Protein AF-A0A954S6V4-F1 (afdb_monomer)

Foldseek 3Di:
DDDDDDDDDDDDDDDDDDDDDDDDDDDDDDDDDDDDDDDDPPPPDPVVCVVPQADADPVGDRDHDDPVVCLLPNDDDAQFAQQQAQEEEEAQEAFQRLLQQVLCVVLVGHYEFEYEVQCDYPVGHRDPVHRYDYDPHRDPLVRLLRLLLVWQAEEEEEAPDADDVSVSSVVSNVVNVHHYHYDRPNRDDLVSVLSSVSSSSRRTRTHYYYYDYDHCVVPPPRSVSSNVNSNVNSVVSVVVVVVVVVVVVVVVVPPDPDD

Sequence (259 aa):
MPSPQREPNAAARFGKRRGTPVQSALRDRKVSPFRSTASHTGAVDRRTVSHYAAAHDGNGNVWSFPIDVDAVFASAGSRLVDPVLEQIVSGGQTGVDRGALNAALGADFPCGGWCPKGRLAEDGPIPDLYPLVETTTALYAARTRMNVRDSDGTLILTFGSPTGGTALTQRIVRDLKRPLLLLDLKRMPVADGVQPVLRWLARHPIHVMNVAGPRESTTPGIQQRTHTLLTEVLRQLRIQERARDESAYFQTDRSPASQ

Nearest PDB structures (foldseek):
  3imk-assembly1_A  TM=9.670E-01  e=8.573E-19  Syntrophus aciditrophicus SB
  7nfx-assembly1_x  TM=4.407E-01  e=2.948E-02  Homo sapiens
  6frk-assembly1_x  TM=4.430E-01  e=6.637E-02  Canis lupus familiaris
  5l3r-assembly2_D  TM=4.518E-01  e=1.164E-01  Arabidopsis thaliana
  5l3s-assembly4_G  TM=4.719E-01  e=1.590E-01  Saccharolobus solfataricus P2

pLDDT: mean 74.64, std 27.74, range [22.47, 98.88]

Secondary structure (DSSP, 8-state):
---------------------------------------------HHHHTTSS----TT-------S-HHHHH--TTS-PPPP---EEE----TTHHHHHHHHHHHTT--EEEEE-TT-EETTEEPPTTS-EEEPSSS-HHHHHHHHHHTSSEEEEEESSS--HHHHHHHHHHHHTT--EEEEETTTS-HHHHHHHHHHHHTTS--SEEEEE---GGGSTTHHHHHHHHHHHHHHHHHHHHHHHHHHHHHHHTTS----

Structure (mmCIF, N/CA/C/O backbone):
data_AF-A0A954S6V4-F1
#
_entry.id   AF-A0A954S6V4-F1
#
loop_
_atom_site.group_PDB
_atom_site.id
_atom_site.type_symbol
_atom_site.label_atom_id
_atom_site.label_alt_id
_atom_site.label_comp_id
_atom_site.label_asym_id
_atom_site.label_entity_id
_atom_site.label_seq_id
_atom_site.pdbx_PDB_ins_code
_atom_site.Cartn_x
_atom_site.Cartn_y
_atom_site.Cartn_z
_atom_site.occupancy
_atom_site.B_iso_or_equiv
_atom_site.auth_seq_id
_atom_site.auth_comp_id
_atom_site.auth_asym_id
_atom_site.auth_atom_id
_atom_site.pdbx_PDB_model_num
ATOM 1 N N . MET A 1 1 ? 55.012 -43.032 -16.928 1.00 39.72 1 MET A N 1
ATOM 2 C CA . MET A 1 1 ? 56.439 -43.001 -16.535 1.00 39.72 1 MET A CA 1
ATOM 3 C C . MET A 1 1 ? 57.219 -42.308 -17.646 1.00 39.72 1 MET A C 1
ATOM 5 O O . MET A 1 1 ? 56.924 -42.633 -18.789 1.00 39.72 1 MET A O 1
ATOM 9 N N . PRO A 1 2 ? 58.155 -41.388 -17.357 1.00 51.72 2 PRO A N 1
ATOM 10 C CA . PRO A 1 2 ? 58.698 -41.070 -16.040 1.00 51.72 2 PRO A CA 1
ATOM 11 C C . PRO A 1 2 ? 58.297 -39.669 -15.532 1.00 51.72 2 PRO A C 1
ATOM 13 O O . PRO A 1 2 ? 58.388 -38.672 -16.238 1.00 51.72 2 PRO A O 1
ATOM 16 N N . SER A 1 3 ? 57.894 -39.608 -14.264 1.00 41.47 3 SER A N 1
ATOM 17 C CA . SER A 1 3 ? 58.418 -38.599 -13.326 1.00 41.47 3 SER A CA 1
ATOM 18 C C . SER A 1 3 ? 59.834 -39.063 -12.915 1.00 41.47 3 SER A C 1
ATOM 20 O O . SER A 1 3 ? 60.094 -40.261 -13.087 1.00 41.47 3 SER A O 1
ATOM 22 N N . PRO A 1 4 ? 60.740 -38.236 -12.341 1.00 54.62 4 PRO A N 1
ATOM 23 C CA . PRO A 1 4 ? 60.543 -37.802 -10.946 1.00 54.62 4 PRO A CA 1
ATOM 24 C C . PRO A 1 4 ? 61.252 -36.498 -10.474 1.00 54.62 4 PRO A C 1
ATOM 26 O O . PRO A 1 4 ? 62.299 -36.128 -10.984 1.00 54.62 4 PRO A O 1
ATOM 29 N N . GLN A 1 5 ? 60.726 -35.952 -9.359 1.00 37.22 5 GLN A N 1
ATOM 30 C CA . GLN A 1 5 ? 61.458 -35.398 -8.188 1.00 37.22 5 GLN A CA 1
ATOM 31 C C . GLN A 1 5 ? 62.224 -34.057 -8.354 1.00 37.22 5 GLN A C 1
ATOM 33 O O . GLN A 1 5 ? 62.902 -33.847 -9.343 1.00 37.22 5 GLN A O 1
ATOM 38 N N . ARG A 1 6 ? 62.220 -33.089 -7.418 1.00 34.53 6 ARG A N 1
ATOM 39 C CA . ARG A 1 6 ? 62.223 -33.130 -5.937 1.00 34.53 6 ARG A CA 1
ATOM 40 C C . ARG A 1 6 ? 62.006 -31.699 -5.374 1.00 34.53 6 ARG A C 1
ATOM 42 O O . ARG A 1 6 ? 62.541 -30.748 -5.934 1.00 34.53 6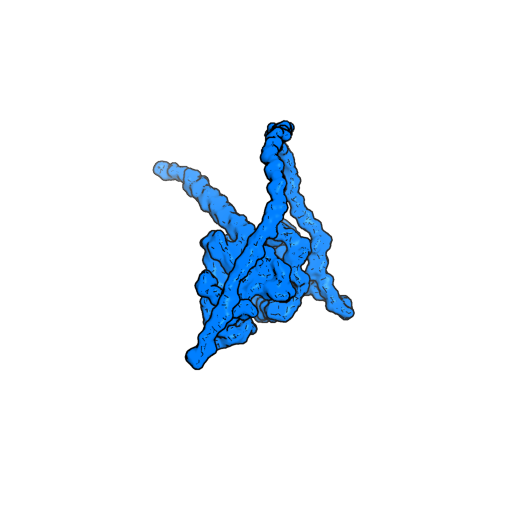 ARG A O 1
ATOM 49 N N . GLU A 1 7 ? 61.291 -31.573 -4.251 1.00 37.41 7 GLU A N 1
ATOM 50 C CA . GLU A 1 7 ? 61.395 -30.467 -3.258 1.00 37.41 7 GLU A CA 1
ATOM 51 C C . GLU A 1 7 ? 62.789 -30.507 -2.531 1.00 37.41 7 GLU A C 1
ATOM 53 O O . GLU A 1 7 ? 63.555 -31.407 -2.895 1.00 37.41 7 GLU A O 1
ATOM 58 N N . PRO A 1 8 ? 63.175 -29.710 -1.479 1.00 50.41 8 PRO A N 1
ATOM 59 C CA . PRO A 1 8 ? 62.381 -28.810 -0.609 1.00 50.41 8 PRO A CA 1
ATOM 60 C C . PRO A 1 8 ? 63.073 -27.565 0.049 1.00 50.41 8 PRO A C 1
ATOM 62 O O . PRO A 1 8 ? 64.282 -27.375 0.004 1.00 50.41 8 PRO A O 1
ATOM 65 N N . ASN A 1 9 ? 62.248 -26.824 0.808 1.00 32.28 9 ASN A N 1
ATOM 66 C CA . ASN A 1 9 ? 62.478 -26.236 2.151 1.00 32.28 9 ASN A CA 1
ATOM 67 C C . ASN A 1 9 ? 63.225 -24.902 2.423 1.00 32.28 9 ASN A C 1
ATOM 69 O O . ASN A 1 9 ? 64.233 -24.566 1.816 1.00 32.28 9 ASN A O 1
ATOM 73 N N . ALA A 1 10 ? 62.764 -24.310 3.543 1.00 33.72 10 ALA A N 1
ATOM 74 C CA . ALA A 1 10 ? 63.375 -23.365 4.499 1.00 33.72 10 ALA A CA 1
ATOM 75 C C . ALA A 1 10 ? 62.887 -21.901 4.393 1.00 33.72 10 ALA A C 1
ATOM 77 O O . ALA A 1 10 ? 63.182 -21.201 3.437 1.00 33.72 10 ALA A O 1
ATOM 78 N N . ALA A 1 11 ? 62.003 -21.402 5.269 1.00 31.55 11 ALA A N 1
ATOM 79 C CA . ALA A 1 11 ? 62.104 -21.192 6.725 1.00 31.55 11 ALA A CA 1
ATOM 80 C C . ALA A 1 11 ? 63.092 -20.084 7.138 1.00 31.55 11 ALA A C 1
ATOM 82 O O . ALA A 1 11 ? 64.278 -20.195 6.855 1.00 31.55 11 ALA A O 1
ATOM 83 N N . ALA A 1 12 ? 62.563 -19.121 7.919 1.00 34.25 12 ALA A N 1
ATOM 84 C CA . ALA A 1 12 ? 63.198 -18.195 8.883 1.00 34.25 12 ALA A CA 1
ATOM 85 C C . ALA A 1 12 ? 62.903 -16.705 8.586 1.00 34.25 12 ALA A C 1
ATOM 87 O O . ALA A 1 12 ? 62.961 -16.294 7.443 1.00 34.25 12 ALA A O 1
ATOM 88 N N . ARG A 1 13 ? 62.635 -15.797 9.537 1.00 33.91 13 ARG A N 1
ATOM 89 C CA . ARG A 1 13 ? 62.525 -15.845 11.005 1.00 33.91 13 ARG A CA 1
ATOM 90 C C . ARG A 1 13 ? 62.114 -14.443 11.520 1.00 33.91 13 ARG A C 1
ATOM 92 O O . ARG A 1 13 ? 62.564 -13.443 10.989 1.00 33.91 13 ARG A O 1
ATOM 99 N N . PHE A 1 14 ? 61.386 -14.447 12.641 1.00 31.23 14 PHE A N 1
ATOM 100 C CA . PHE A 1 14 ? 61.411 -13.519 13.791 1.00 31.23 14 PHE A CA 1
ATOM 101 C C . PHE A 1 14 ? 61.110 -12.011 13.678 1.00 31.23 14 PHE A C 1
ATOM 103 O O . PHE A 1 14 ? 61.864 -11.228 13.119 1.00 31.23 14 PHE A O 1
ATOM 110 N N . GLY A 1 15 ? 60.142 -11.603 14.512 1.00 31.77 15 GLY A N 1
ATOM 111 C CA . GLY A 1 15 ? 60.040 -10.266 15.104 1.00 31.77 15 GLY A CA 1
ATOM 112 C C . GLY A 1 15 ? 58.954 -10.186 16.187 1.00 31.77 15 GLY A C 1
ATOM 113 O O . GLY A 1 15 ? 57.846 -9.745 15.923 1.00 31.77 15 GLY A O 1
ATOM 114 N N . LYS A 1 16 ? 59.253 -10.666 17.405 1.00 33.31 16 LYS A N 1
ATOM 115 C CA . LYS A 1 16 ? 58.409 -10.583 18.621 1.00 33.31 16 LYS A CA 1
ATOM 116 C C . LYS A 1 16 ? 58.447 -9.179 19.252 1.00 33.31 16 LYS A C 1
ATOM 118 O O . LYS A 1 16 ? 59.534 -8.611 19.304 1.00 33.31 16 LYS A O 1
ATOM 123 N N . ARG A 1 17 ? 57.342 -8.754 19.899 1.00 33.19 17 ARG A N 1
ATOM 124 C CA . ARG A 1 17 ? 57.210 -8.132 21.261 1.00 33.19 17 ARG A CA 1
ATOM 125 C C . ARG A 1 17 ? 55.760 -7.608 21.419 1.00 33.19 17 ARG A C 1
ATOM 127 O O . ARG A 1 17 ? 55.344 -6.788 20.621 1.00 33.19 17 ARG A O 1
ATOM 134 N N . ARG A 1 18 ? 54.858 -8.253 22.180 1.00 31.97 18 ARG A N 1
ATOM 135 C CA . ARG A 1 18 ? 54.570 -8.203 23.643 1.00 31.97 18 ARG A CA 1
ATOM 136 C C . ARG A 1 18 ? 54.273 -6.806 24.224 1.00 31.97 18 ARG A C 1
ATOM 138 O O . ARG A 1 18 ? 55.176 -5.983 24.286 1.00 31.97 18 ARG A O 1
ATOM 145 N N . GLY A 1 19 ? 53.064 -6.653 24.784 1.00 29.27 19 GLY A N 1
ATOM 146 C CA . GLY A 1 19 ? 52.677 -5.621 25.759 1.00 29.27 19 GLY A CA 1
ATOM 147 C C . GLY A 1 19 ? 51.152 -5.522 25.951 1.00 29.27 19 GLY A C 1
ATOM 148 O O . GLY A 1 19 ? 50.476 -4.938 25.118 1.00 29.27 19 GLY A O 1
ATOM 149 N N . THR A 1 20 ? 50.616 -6.131 27.014 1.00 29.39 20 THR A N 1
ATOM 150 C CA . THR A 1 20 ? 49.211 -6.059 27.491 1.00 29.39 20 THR A CA 1
ATOM 151 C C . THR A 1 20 ? 49.034 -4.914 28.530 1.00 29.39 20 THR A C 1
ATOM 153 O O . THR A 1 20 ? 49.971 -4.143 28.712 1.00 29.39 20 THR A O 1
ATOM 156 N N . PRO A 1 21 ? 47.882 -4.757 29.220 1.00 38.34 21 PRO A N 1
ATOM 157 C CA . PRO A 1 21 ? 46.864 -3.726 28.993 1.00 38.34 21 PRO A CA 1
ATOM 158 C C . PRO A 1 21 ? 46.806 -2.665 30.120 1.00 38.34 21 PRO A C 1
ATOM 160 O O . PRO A 1 21 ? 47.332 -2.876 31.209 1.00 38.34 21 PRO A O 1
ATOM 163 N N . VAL A 1 22 ? 46.101 -1.547 29.909 1.00 30.38 22 VAL A N 1
ATOM 164 C CA . VAL A 1 22 ? 45.789 -0.587 30.987 1.00 30.38 22 VAL A CA 1
ATOM 165 C C . VAL A 1 22 ? 44.283 -0.338 31.052 1.00 30.38 22 VAL A C 1
ATOM 167 O O . VAL A 1 22 ? 43.670 0.126 30.095 1.00 30.38 22 VAL A O 1
ATOM 170 N N . GLN A 1 23 ? 43.706 -0.677 32.206 1.00 28.17 23 GLN A N 1
ATOM 171 C CA . GLN A 1 23 ? 42.393 -0.241 32.677 1.00 28.17 23 GLN A CA 1
ATOM 172 C C . GLN A 1 23 ? 42.455 1.211 33.178 1.00 28.17 23 GLN A C 1
ATOM 174 O O . GLN A 1 23 ? 43.441 1.606 33.795 1.00 28.17 23 GLN A O 1
ATOM 179 N N . SER A 1 24 ? 41.352 1.946 33.014 1.00 27.06 24 SER A N 1
ATOM 180 C CA . SER A 1 24 ? 40.695 2.810 34.019 1.00 27.06 24 SER A CA 1
ATOM 181 C C . SER A 1 24 ? 40.122 4.087 33.395 1.00 27.06 24 SER A C 1
ATOM 183 O O . SER A 1 24 ? 40.820 4.836 32.722 1.00 27.06 24 SER A O 1
ATOM 185 N N . ALA A 1 25 ? 38.827 4.319 33.622 1.00 30.19 25 ALA A N 1
ATOM 186 C CA . ALA A 1 25 ? 38.309 5.492 34.334 1.00 30.19 25 ALA A CA 1
ATOM 187 C C . ALA A 1 25 ? 36.805 5.645 34.059 1.00 30.19 25 ALA A C 1
ATOM 189 O O . ALA A 1 25 ? 36.372 6.115 33.009 1.00 30.19 25 ALA A O 1
ATOM 190 N N . LEU A 1 26 ? 36.021 5.252 35.062 1.00 26.78 26 LEU A N 1
ATOM 191 C CA . LEU A 1 26 ? 34.654 5.702 35.295 1.00 26.78 26 LEU A CA 1
ATOM 192 C C . LEU A 1 26 ? 34.591 7.235 35.303 1.00 26.78 26 LEU A C 1
ATOM 194 O O . LEU A 1 26 ? 35.457 7.878 35.899 1.00 26.78 26 LEU A O 1
ATOM 198 N N . ARG A 1 27 ? 33.511 7.808 34.762 1.00 29.72 27 ARG A N 1
ATOM 199 C CA . ARG A 1 27 ? 32.897 9.005 35.349 1.00 29.72 27 ARG A CA 1
ATOM 200 C C . ARG A 1 27 ? 31.415 9.087 35.014 1.00 29.72 27 ARG A C 1
ATOM 202 O O . ARG A 1 27 ? 31.007 9.208 33.863 1.00 29.72 27 ARG A O 1
ATOM 209 N N . ASP A 1 28 ? 30.657 9.044 36.095 1.00 26.64 28 ASP A N 1
ATOM 210 C CA . ASP A 1 28 ? 29.228 9.249 36.216 1.00 26.64 28 ASP A CA 1
ATOM 211 C C . ASP A 1 28 ? 28.758 10.565 35.591 1.00 26.64 28 ASP A C 1
ATOM 213 O O . ASP A 1 28 ? 29.299 11.635 35.886 1.00 26.64 28 ASP A O 1
ATOM 217 N N . ARG A 1 29 ? 27.644 10.514 34.855 1.00 30.22 29 ARG A N 1
ATOM 218 C CA . ARG A 1 29 ? 26.671 11.615 34.832 1.00 30.22 29 ARG A CA 1
ATOM 219 C C . ARG A 1 29 ? 25.251 11.070 34.944 1.00 30.22 29 ARG A C 1
ATOM 221 O O . ARG A 1 29 ? 24.596 10.757 33.961 1.00 30.22 29 ARG A O 1
ATOM 228 N N . LYS A 1 30 ? 24.846 10.956 36.210 1.00 27.80 30 LYS A N 1
ATOM 229 C CA . LYS A 1 30 ? 23.522 11.205 36.796 1.00 27.80 30 LYS A CA 1
ATOM 230 C C . LYS A 1 30 ? 22.340 11.284 35.819 1.00 27.80 30 LYS A C 1
ATOM 232 O O . LYS A 1 30 ? 22.125 12.292 35.153 1.00 27.80 30 LYS A O 1
ATOM 237 N N . VAL A 1 31 ? 21.502 10.258 35.906 1.00 27.47 31 VAL A N 1
ATOM 238 C CA . VAL A 1 31 ? 20.057 10.338 35.677 1.00 27.47 31 VAL A CA 1
ATOM 239 C C . VAL A 1 31 ? 19.447 11.250 36.751 1.00 27.47 31 VAL A C 1
ATOM 241 O O . VAL A 1 31 ? 19.751 11.093 37.933 1.00 27.47 31 VAL A O 1
ATOM 244 N N . SER A 1 32 ? 18.581 12.184 36.353 1.00 25.94 32 SER A N 1
ATOM 245 C CA . SER A 1 32 ? 17.619 12.840 37.246 1.00 25.94 32 SER A CA 1
ATOM 246 C C . SER A 1 32 ? 16.253 12.908 36.549 1.00 25.94 32 SER A C 1
ATOM 248 O O . SER A 1 32 ? 16.221 13.172 35.345 1.00 25.94 32 SER A O 1
ATOM 250 N N . PRO A 1 33 ? 15.139 12.657 37.262 1.00 29.89 33 PRO A N 1
ATOM 251 C CA . PRO A 1 33 ? 13.818 12.482 36.668 1.00 29.89 33 PRO A CA 1
ATOM 252 C C . PRO A 1 33 ? 12.978 13.774 36.653 1.00 29.89 33 PRO A C 1
ATOM 254 O O . PRO A 1 33 ? 13.243 14.714 37.396 1.00 29.89 33 PRO A O 1
ATOM 257 N N . PHE A 1 34 ? 11.881 13.711 35.887 1.00 22.47 34 PHE A N 1
ATOM 258 C CA . PHE A 1 34 ? 10.624 14.463 36.057 1.00 22.47 34 PHE A CA 1
ATOM 259 C C . PHE A 1 34 ? 10.562 15.936 35.589 1.00 22.47 34 PHE A C 1
ATOM 261 O O . PHE A 1 34 ? 11.033 16.841 36.267 1.00 22.47 34 PHE A O 1
ATOM 268 N N . ARG A 1 35 ? 9.797 16.207 34.517 1.00 23.05 35 ARG A N 1
ATOM 269 C CA . ARG A 1 35 ? 8.448 16.818 34.606 1.00 23.05 35 ARG A CA 1
ATOM 270 C C . ARG A 1 35 ? 7.799 16.999 33.229 1.00 23.05 35 ARG A C 1
ATOM 272 O O . ARG A 1 35 ? 8.405 17.479 32.282 1.00 23.05 35 ARG A O 1
ATOM 279 N N . SER A 1 36 ? 6.522 16.634 33.192 1.00 36.00 36 SER A N 1
ATOM 280 C CA . SER A 1 36 ? 5.531 16.936 32.160 1.00 36.00 36 SER A CA 1
ATOM 281 C C . SER A 1 36 ? 5.380 18.445 31.943 1.00 36.00 36 SER A C 1
ATOM 283 O O . SER A 1 36 ? 5.090 19.147 32.911 1.00 36.00 36 SER A O 1
ATOM 285 N N . THR A 1 37 ? 5.413 18.895 30.684 1.00 25.06 37 THR A N 1
ATOM 286 C CA . THR A 1 37 ? 4.643 20.060 30.217 1.00 25.06 37 THR A CA 1
ATOM 287 C C . THR A 1 37 ? 4.242 19.913 28.746 1.00 25.06 37 THR A C 1
ATOM 289 O O . THR A 1 37 ? 5.094 19.879 27.867 1.00 25.06 37 THR A O 1
ATOM 292 N N . ALA A 1 38 ? 2.924 19.898 28.534 1.00 25.78 38 ALA A N 1
ATOM 293 C CA . ALA A 1 38 ? 2.189 20.599 27.479 1.00 25.78 38 ALA A CA 1
ATOM 294 C C . ALA A 1 38 ? 2.439 20.257 25.989 1.00 25.78 38 ALA A C 1
ATOM 296 O O . ALA A 1 38 ? 3.408 20.673 25.361 1.00 25.78 38 ALA A O 1
ATOM 297 N N . SER A 1 39 ? 1.428 19.593 25.414 1.00 32.16 39 SER A N 1
ATOM 298 C CA . SER A 1 39 ? 0.749 19.968 24.160 1.00 32.16 39 SER A CA 1
ATOM 299 C C . SER A 1 39 ? 1.613 20.570 23.042 1.00 32.16 39 SER A C 1
ATOM 301 O O . SER A 1 39 ? 1.660 21.784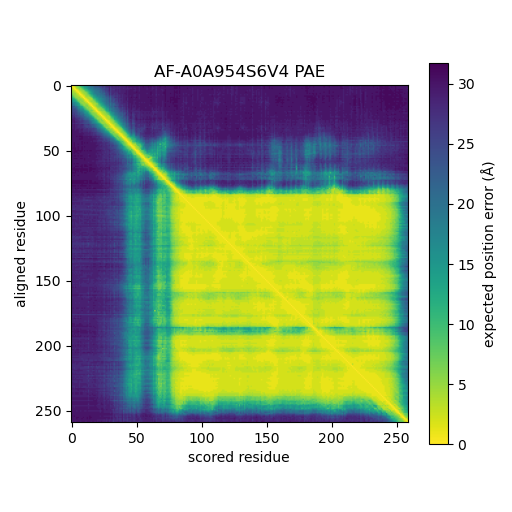 22.858 1.00 32.16 39 SER A O 1
ATOM 303 N N . HIS A 1 40 ? 2.197 19.710 22.210 1.00 27.55 40 HIS A N 1
ATOM 304 C CA . HIS A 1 40 ? 2.489 20.052 20.819 1.00 27.55 40 HIS A CA 1
ATOM 305 C C . HIS A 1 40 ? 1.408 19.428 19.936 1.00 27.55 40 HIS A C 1
ATOM 307 O O . HIS A 1 40 ? 1.565 18.341 19.385 1.00 27.55 40 HIS A O 1
ATOM 313 N N . THR A 1 41 ? 0.282 20.126 19.797 1.00 32.97 41 THR A N 1
ATOM 314 C CA . THR A 1 41 ? -0.532 20.006 18.587 1.00 32.97 41 THR A CA 1
ATOM 315 C C . THR A 1 41 ? 0.315 20.557 17.446 1.00 32.97 41 THR A C 1
ATOM 317 O O . THR A 1 41 ? 0.322 21.761 17.194 1.00 32.97 41 THR A O 1
ATOM 320 N N . GLY A 1 42 ? 1.097 19.684 16.810 1.00 28.44 42 GLY A N 1
ATOM 321 C CA . GLY A 1 42 ? 1.797 19.981 15.569 1.00 28.44 42 GLY A CA 1
ATOM 322 C C . GLY A 1 42 ? 0.767 20.217 14.473 1.00 28.44 42 GLY A C 1
ATOM 323 O O . GLY A 1 42 ? 0.400 19.301 13.744 1.00 28.44 42 GLY A O 1
ATOM 324 N N . ALA A 1 43 ? 0.242 21.438 14.402 1.00 32.97 43 ALA A N 1
ATOM 325 C CA . ALA A 1 43 ? -0.525 21.886 13.260 1.00 32.97 43 ALA A CA 1
ATOM 326 C C . ALA A 1 43 ? 0.425 21.881 12.059 1.00 32.97 43 ALA A C 1
ATOM 328 O O . ALA A 1 43 ? 1.326 22.712 11.962 1.00 32.97 43 ALA A O 1
ATOM 329 N N . VAL A 1 44 ? 0.251 20.900 11.174 1.00 38.28 44 VAL A N 1
ATOM 330 C CA . VAL A 1 44 ? 0.919 20.863 9.874 1.00 38.28 44 VAL A CA 1
ATOM 331 C C . VAL A 1 44 ? 0.533 22.149 9.137 1.00 38.28 44 VAL A C 1
ATOM 333 O O . VAL A 1 44 ? -0.645 22.383 8.861 1.00 38.28 44 VAL A O 1
ATOM 336 N N . ASP A 1 45 ? 1.516 23.017 8.886 1.00 34.84 45 ASP A N 1
ATOM 337 C CA . ASP A 1 45 ? 1.328 24.316 8.235 1.00 34.84 45 ASP A CA 1
ATOM 338 C C . ASP A 1 45 ? 0.602 24.149 6.885 1.00 34.84 45 ASP A C 1
ATOM 340 O O . ASP A 1 45 ? 1.004 23.351 6.030 1.00 34.84 45 ASP A O 1
ATOM 344 N N . ARG A 1 46 ? -0.458 24.946 6.677 1.00 36.50 46 ARG A N 1
ATOM 345 C CA . ARG A 1 46 ? -1.230 25.033 5.424 1.00 36.50 46 ARG A CA 1
ATOM 346 C C . ARG A 1 46 ? -0.332 25.252 4.198 1.00 36.50 46 ARG A C 1
ATOM 348 O O . ARG A 1 46 ? -0.684 24.804 3.107 1.00 36.50 46 ARG A O 1
ATOM 355 N N . ARG A 1 47 ? 0.843 25.877 4.350 1.00 34.84 47 ARG A N 1
ATOM 356 C CA . ARG A 1 47 ? 1.799 26.104 3.248 1.00 34.84 47 ARG A CA 1
ATOM 357 C C . ARG A 1 47 ? 2.546 24.848 2.789 1.00 34.84 47 ARG A C 1
ATOM 359 O O . ARG A 1 47 ? 2.962 24.791 1.631 1.00 34.84 47 ARG A O 1
ATOM 366 N N . THR A 1 48 ? 2.669 23.826 3.633 1.00 39.62 48 THR A N 1
ATOM 367 C CA . THR A 1 48 ? 3.448 22.611 3.323 1.00 39.62 48 THR A CA 1
ATOM 368 C C . THR A 1 48 ? 2.686 21.642 2.413 1.00 39.62 48 THR A C 1
ATOM 370 O O . THR A 1 48 ? 3.297 20.895 1.652 1.00 39.62 48 THR A O 1
ATOM 373 N N . VAL A 1 49 ? 1.352 21.702 2.407 1.00 37.47 49 VAL A N 1
ATOM 374 C CA . VAL A 1 49 ? 0.503 20.843 1.558 1.00 37.47 49 VAL A CA 1
ATOM 375 C C . VAL A 1 49 ? -0.132 21.622 0.388 1.00 37.47 49 VAL A C 1
ATOM 377 O O . VAL A 1 49 ? -0.524 21.021 -0.610 1.00 37.47 49 VAL A O 1
ATOM 380 N N . SER A 1 50 ? -0.164 22.963 0.433 1.00 35.44 50 SER A N 1
ATOM 381 C CA . SER A 1 50 ? -0.664 23.793 -0.681 1.00 35.44 50 SER A CA 1
ATOM 382 C C . SER A 1 50 ? 0.147 23.650 -1.982 1.00 35.44 50 SER A C 1
ATOM 384 O O . SER A 1 50 ? -0.315 24.090 -3.031 1.00 35.44 50 SER A O 1
ATOM 386 N N . HIS A 1 51 ? 1.313 22.997 -1.958 1.00 37.06 51 HIS A N 1
ATOM 387 C CA . HIS A 1 51 ? 2.073 22.670 -3.170 1.00 37.06 51 HIS A CA 1
ATOM 388 C C . HIS A 1 51 ? 1.525 21.468 -3.968 1.00 37.06 51 HIS A C 1
ATOM 390 O O . HIS A 1 51 ? 2.031 21.206 -5.054 1.00 37.06 51 HIS A O 1
ATOM 396 N N . TYR A 1 52 ? 0.496 20.755 -3.486 1.00 40.38 52 TYR A N 1
ATOM 397 C CA . TYR A 1 52 ? -0.074 19.595 -4.199 1.00 40.38 52 TYR A CA 1
ATOM 398 C C . TYR A 1 52 ? -1.435 19.844 -4.862 1.00 40.38 52 TYR A C 1
ATOM 400 O O . TYR A 1 52 ? -1.853 19.033 -5.683 1.00 40.38 52 TYR A O 1
ATOM 408 N N . ALA A 1 53 ? -2.098 20.971 -4.582 1.00 32.44 53 ALA A N 1
ATOM 409 C CA . ALA A 1 53 ? -3.296 21.394 -5.321 1.00 32.44 53 ALA A CA 1
ATOM 410 C C . ALA A 1 53 ? -2.969 22.257 -6.558 1.00 32.44 53 ALA A C 1
ATOM 412 O O . ALA A 1 53 ? -3.846 22.529 -7.370 1.00 32.44 53 ALA A O 1
ATOM 413 N N . ALA A 1 54 ? -1.713 22.682 -6.717 1.00 34.62 54 ALA A N 1
ATOM 414 C CA . ALA A 1 54 ? -1.259 23.519 -7.823 1.00 34.62 54 ALA A CA 1
ATOM 415 C C . ALA A 1 54 ? 0.009 22.928 -8.455 1.00 34.62 54 ALA A C 1
ATOM 417 O O . ALA A 1 54 ? 1.078 23.530 -8.429 1.00 34.62 54 ALA A O 1
ATOM 418 N N . ALA A 1 55 ? -0.088 21.721 -9.010 1.00 34.03 55 ALA A N 1
ATOM 419 C CA . ALA A 1 55 ? 0.894 21.291 -9.996 1.00 34.03 55 ALA A CA 1
ATOM 420 C C . ALA A 1 55 ? 0.562 22.005 -11.313 1.00 34.03 55 ALA A C 1
ATOM 422 O O . ALA A 1 55 ? -0.487 21.753 -11.903 1.00 34.03 55 ALA A O 1
ATOM 423 N N . HIS A 1 56 ? 1.426 22.923 -11.742 1.00 34.72 56 HIS A N 1
ATOM 424 C CA . HIS A 1 56 ? 1.378 23.465 -13.096 1.00 34.72 56 HIS A CA 1
ATOM 425 C C . HIS A 1 56 ? 1.969 22.425 -14.043 1.00 34.72 56 HIS A C 1
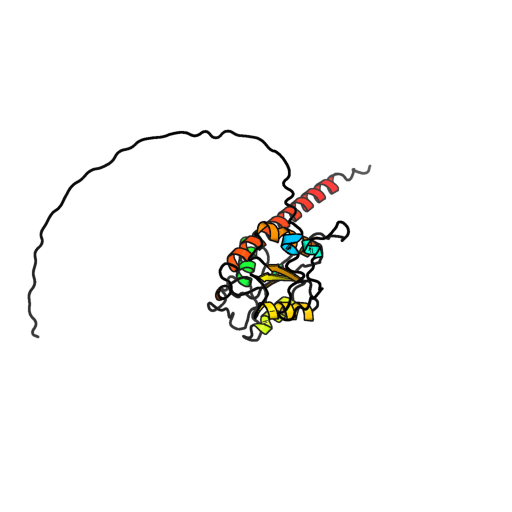ATOM 427 O O . HIS A 1 56 ? 3.049 21.884 -13.785 1.00 34.72 56 HIS A O 1
ATOM 433 N N . ASP A 1 57 ? 1.278 22.145 -15.146 1.00 35.59 57 ASP A N 1
ATOM 434 C CA . ASP A 1 57 ? 1.988 21.629 -16.309 1.00 35.59 57 ASP A CA 1
ATOM 435 C C . ASP A 1 57 ? 2.966 22.713 -16.798 1.00 35.59 57 ASP A C 1
ATOM 437 O O . ASP A 1 57 ? 2.836 23.894 -16.465 1.00 35.59 57 ASP A O 1
ATOM 441 N N . GLY A 1 58 ? 3.973 22.341 -17.589 1.00 36.94 58 GLY A N 1
ATOM 442 C CA . GLY A 1 58 ? 4.917 23.300 -18.181 1.00 36.94 58 GLY A CA 1
ATOM 443 C C . GLY A 1 58 ? 4.273 24.374 -19.080 1.00 36.94 58 GLY A C 1
ATOM 444 O O . GLY A 1 58 ? 5.007 25.165 -19.661 1.00 36.94 58 GLY A O 1
ATOM 445 N N . ASN A 1 59 ? 2.936 24.408 -19.179 1.00 35.28 59 ASN A N 1
ATOM 446 C CA . ASN A 1 59 ? 2.124 25.370 -19.915 1.00 35.28 59 ASN A CA 1
ATOM 447 C C . ASN A 1 59 ? 1.279 26.289 -19.004 1.00 35.28 59 ASN A C 1
ATOM 449 O O . ASN A 1 59 ? 0.528 27.113 -19.522 1.00 35.28 59 ASN A O 1
ATOM 453 N N . GLY A 1 60 ? 1.399 26.196 -17.674 1.00 31.73 60 GLY A N 1
ATOM 454 C CA . GLY A 1 60 ? 0.764 27.136 -16.743 1.00 31.73 60 GLY A CA 1
ATOM 455 C C . GLY A 1 60 ? -0.718 26.884 -16.448 1.00 31.73 60 GLY A C 1
ATOM 456 O O . GLY A 1 60 ? -1.381 27.777 -15.920 1.00 31.73 60 GLY A O 1
ATOM 457 N N . ASN A 1 61 ? -1.256 25.693 -16.733 1.00 28.80 61 ASN A N 1
ATOM 458 C CA . ASN A 1 61 ? -2.634 25.372 -16.355 1.00 28.80 61 ASN A CA 1
ATOM 459 C C . ASN A 1 61 ? -2.747 25.006 -14.867 1.00 28.80 61 ASN A C 1
ATOM 461 O O . ASN A 1 61 ? -2.021 24.152 -14.353 1.00 28.80 61 ASN A O 1
ATOM 465 N N . VAL A 1 62 ? -3.704 25.635 -14.180 1.00 32.69 62 VAL A N 1
ATOM 466 C CA . VAL A 1 62 ? -4.088 25.326 -12.796 1.00 32.69 62 VAL A CA 1
ATOM 467 C C . VAL A 1 62 ? -5.285 24.382 -12.822 1.00 32.69 62 VAL A C 1
ATOM 469 O O . VAL A 1 62 ? -6.337 24.735 -13.349 1.00 32.69 62 VAL A O 1
ATOM 472 N N . TRP A 1 63 ? -5.144 23.193 -12.237 1.00 30.69 63 TRP A N 1
ATOM 473 C CA . TRP A 1 63 ? -6.215 22.200 -12.173 1.00 30.69 63 TRP A CA 1
ATOM 474 C C . TRP A 1 63 ? -6.712 22.025 -10.734 1.00 30.69 63 TRP A C 1
ATOM 476 O O . TRP A 1 63 ? -5.991 21.518 -9.879 1.00 30.69 63 TRP A O 1
ATOM 486 N N . SER A 1 64 ? -7.957 22.420 -10.470 1.00 30.89 64 SER A N 1
ATOM 487 C CA . SER A 1 64 ? -8.668 22.187 -9.209 1.00 30.89 64 SER A CA 1
ATOM 488 C C . SER A 1 64 ? -9.446 20.867 -9.273 1.00 30.89 64 SER A C 1
ATOM 490 O O . SER A 1 64 ? -10.416 20.765 -10.014 1.00 30.89 64 SER A O 1
ATOM 492 N N . PHE A 1 65 ? -9.047 19.841 -8.510 1.00 40.00 65 PHE A N 1
ATOM 493 C CA . PHE A 1 65 ? -9.695 18.515 -8.536 1.00 40.00 65 PHE A CA 1
ATOM 494 C C . PHE A 1 65 ? -9.565 17.756 -7.208 1.00 40.00 65 PHE A C 1
ATOM 496 O O . PHE A 1 65 ? -8.686 18.091 -6.409 1.00 40.00 65 PHE A O 1
ATOM 503 N N . PRO A 1 66 ? -10.394 16.715 -6.965 1.00 40.72 66 PRO A N 1
ATOM 504 C CA . PRO A 1 66 ? -10.524 16.084 -5.663 1.00 40.72 66 PRO A CA 1
ATOM 505 C C . PRO A 1 66 ? -9.397 15.064 -5.456 1.00 40.72 66 PRO A C 1
ATOM 507 O O . PRO A 1 66 ? -9.599 13.854 -5.456 1.00 40.72 66 PRO A O 1
ATOM 510 N N . ILE A 1 67 ? -8.175 15.551 -5.245 1.00 44.31 67 ILE A N 1
ATOM 511 C CA . ILE A 1 67 ? -7.447 15.039 -4.082 1.00 44.31 67 ILE A CA 1
ATOM 512 C C . ILE A 1 67 ? -8.386 15.351 -2.917 1.00 44.31 67 ILE A C 1
ATOM 514 O O . ILE A 1 67 ? -8.906 16.468 -2.879 1.00 44.31 67 ILE A O 1
ATOM 518 N N . ASP A 1 68 ? -8.667 14.407 -2.021 1.00 50.16 68 ASP A N 1
ATOM 519 C CA . ASP A 1 68 ? -9.394 14.742 -0.796 1.00 50.16 68 ASP A CA 1
ATOM 520 C C . ASP A 1 68 ? -8.494 15.663 0.057 1.00 50.16 68 ASP A C 1
ATOM 522 O O . ASP A 1 68 ? -7.822 15.256 0.999 1.00 50.16 68 ASP A O 1
ATOM 526 N N . VAL A 1 69 ? -8.382 16.929 -0.350 1.00 43.66 69 VAL A N 1
ATOM 527 C CA . VAL A 1 69 ? -7.662 17.982 0.360 1.00 43.66 69 VAL A CA 1
ATOM 528 C C . VAL A 1 69 ? -8.320 18.215 1.714 1.00 43.66 69 VAL A C 1
ATOM 530 O O . VAL A 1 69 ? -7.634 18.606 2.653 1.00 43.66 69 VAL A O 1
ATOM 533 N N . ASP A 1 70 ? -9.602 17.864 1.852 1.00 41.41 70 ASP A N 1
ATOM 534 C CA . ASP A 1 70 ? -10.320 17.814 3.115 1.00 41.41 70 ASP A CA 1
ATOM 535 C C . ASP A 1 70 ? -9.831 16.634 3.996 1.00 41.41 70 ASP A C 1
ATOM 537 O O . ASP A 1 70 ? -9.690 16.803 5.209 1.00 41.41 70 ASP A O 1
ATOM 541 N N . ALA A 1 71 ? -9.439 15.462 3.465 1.00 43.00 71 ALA A N 1
ATOM 542 C CA . ALA A 1 71 ? -8.662 14.426 4.198 1.00 43.00 71 ALA A CA 1
ATOM 543 C C . ALA A 1 71 ? -7.384 14.990 4.796 1.00 43.00 71 ALA A C 1
ATOM 545 O O . ALA A 1 71 ? -7.020 14.657 5.931 1.00 43.00 71 ALA A O 1
ATOM 546 N N . VAL A 1 72 ? -6.738 15.904 4.082 1.00 44.09 72 VAL A N 1
ATOM 547 C CA . VAL A 1 72 ? -5.518 16.532 4.572 1.00 44.09 72 VAL A CA 1
ATOM 548 C C . VAL A 1 72 ? -5.807 17.697 5.534 1.00 44.09 72 VAL A C 1
ATOM 550 O O . VAL A 1 72 ? -5.047 17.858 6.488 1.00 44.09 72 VAL A O 1
ATOM 553 N N . PHE A 1 73 ? -6.922 18.431 5.380 1.00 44.38 73 PHE A N 1
ATOM 554 C CA . PHE A 1 73 ? -7.138 19.734 6.040 1.00 44.38 73 PHE A CA 1
ATOM 555 C C . PHE A 1 73 ? -8.518 20.067 6.631 1.00 44.38 73 PHE A C 1
ATOM 557 O O . PHE A 1 73 ? -8.685 21.194 7.106 1.00 44.38 73 PHE A O 1
ATOM 564 N N . ALA A 1 74 ? -9.514 19.185 6.602 1.00 42.31 74 ALA A N 1
ATOM 565 C CA . ALA A 1 74 ? -10.896 19.616 6.820 1.00 42.31 74 ALA A CA 1
ATOM 566 C C . ALA A 1 74 ? -11.151 20.331 8.154 1.00 42.31 74 ALA A C 1
ATOM 568 O O . ALA A 1 74 ? -10.718 19.916 9.232 1.00 42.31 74 ALA A O 1
ATOM 569 N N . SER A 1 75 ? -11.977 21.363 8.018 1.00 42.03 75 SER A N 1
ATOM 570 C CA . SER A 1 75 ? -12.741 22.046 9.049 1.00 42.03 75 SER A CA 1
ATOM 571 C C . SER A 1 75 ? -13.803 21.139 9.694 1.00 42.03 75 SER A C 1
ATOM 573 O O . SER A 1 75 ? -14.160 20.077 9.185 1.00 42.03 75 SER A O 1
ATOM 575 N N . ALA A 1 76 ? -14.319 21.597 10.835 1.00 43.28 76 ALA A N 1
ATOM 576 C CA . ALA A 1 76 ? -15.153 20.894 11.813 1.00 43.28 76 ALA A CA 1
ATOM 577 C C . ALA A 1 76 ? -16.570 20.432 11.360 1.00 43.28 76 ALA A C 1
ATOM 579 O O . ALA A 1 76 ? -17.474 20.392 12.188 1.00 43.28 76 ALA A O 1
ATOM 580 N N . GLY A 1 77 ? -16.802 20.095 10.083 1.00 40.88 77 GLY A N 1
ATOM 581 C CA . GLY A 1 77 ? -18.157 19.872 9.538 1.00 40.88 77 GLY A CA 1
ATOM 582 C C . GLY A 1 77 ? -18.467 18.519 8.878 1.00 40.88 77 GLY A C 1
ATOM 583 O O . GLY A 1 77 ? -19.641 18.208 8.694 1.00 40.88 77 GLY A O 1
ATOM 584 N N . SER A 1 78 ? -17.481 17.694 8.504 1.00 54.06 78 SER A N 1
ATOM 585 C CA . SER A 1 78 ? -17.758 16.394 7.859 1.00 54.06 78 SER A CA 1
ATOM 586 C C . SER A 1 78 ? -18.009 15.300 8.901 1.00 54.06 78 SER A C 1
ATOM 588 O O . SER A 1 78 ? -17.158 15.102 9.770 1.00 54.06 78 SER A O 1
ATOM 590 N N . ARG A 1 79 ? -19.113 14.549 8.791 1.00 60.72 79 ARG A N 1
ATOM 591 C CA . ARG A 1 79 ? -19.403 13.397 9.663 1.00 60.72 79 ARG A CA 1
ATOM 592 C C . ARG A 1 79 ? -18.363 12.297 9.423 1.00 60.72 79 ARG A C 1
ATOM 594 O O . ARG A 1 79 ? -18.421 11.611 8.409 1.00 60.72 79 ARG A O 1
ATOM 601 N N . LEU A 1 80 ? -17.402 12.176 10.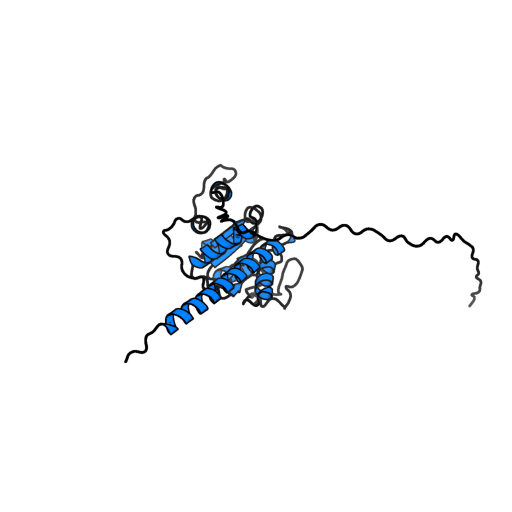335 1.00 69.38 80 LEU A N 1
ATOM 602 C CA . LEU A 1 80 ? -16.457 11.064 10.360 1.00 69.38 80 LEU A CA 1
ATOM 603 C C . LEU A 1 80 ? -17.180 9.820 10.882 1.00 69.38 80 LEU A C 1
ATOM 605 O O . LEU A 1 80 ? -17.961 9.904 11.832 1.00 69.38 80 LEU A O 1
ATOM 609 N N . VAL A 1 81 ? -16.932 8.690 10.236 1.00 71.00 81 VAL A N 1
ATOM 610 C CA . VAL A 1 81 ? -17.280 7.361 10.723 1.00 71.00 81 VAL A CA 1
ATOM 611 C C . VAL A 1 81 ? -16.041 6.712 11.321 1.00 71.00 81 VAL A C 1
ATOM 613 O O . VAL A 1 81 ? -14.907 7.103 11.043 1.00 71.00 81 VAL A O 1
ATOM 616 N N . ASP A 1 82 ? -16.258 5.713 12.157 1.00 76.19 82 ASP A N 1
ATOM 617 C CA . ASP A 1 82 ? -15.175 4.871 12.628 1.00 76.19 82 ASP A CA 1
ATOM 618 C C . ASP A 1 82 ? -14.565 4.095 11.446 1.00 76.19 82 ASP A C 1
ATOM 620 O O . ASP A 1 82 ? -15.320 3.527 10.655 1.00 76.19 82 ASP A O 1
ATOM 624 N N . PRO A 1 83 ? -13.225 4.064 11.289 1.00 81.81 83 PRO A N 1
ATOM 625 C CA . PRO A 1 83 ? -12.594 3.210 10.290 1.00 81.81 83 PRO A CA 1
ATOM 626 C C . PRO A 1 83 ? -12.993 1.740 10.469 1.00 81.81 83 PRO A C 1
ATOM 628 O O . PRO A 1 83 ? -12.954 1.229 11.589 1.00 81.81 83 PRO A O 1
ATOM 631 N N . VAL A 1 84 ? -13.325 1.083 9.355 1.00 89.81 84 VAL A N 1
ATOM 632 C CA . VAL A 1 84 ? -13.782 -0.320 9.258 1.00 89.81 84 VAL A CA 1
ATOM 633 C C . VAL A 1 84 ? -12.834 -1.169 8.404 1.00 89.81 84 VAL A C 1
ATOM 635 O O . VAL A 1 84 ? -13.260 -2.051 7.673 1.00 89.81 84 VAL A O 1
ATOM 638 N N . LEU A 1 85 ? -11.538 -0.853 8.423 1.00 96.75 85 LEU A N 1
ATOM 639 C CA . LEU A 1 85 ? -10.560 -1.526 7.573 1.00 96.75 85 LEU A CA 1
ATOM 640 C C . LEU A 1 85 ? -10.380 -2.988 8.007 1.00 96.75 85 LEU A C 1
ATOM 642 O O . LEU A 1 85 ? -9.962 -3.249 9.129 1.00 96.75 85 LEU A O 1
ATOM 646 N N . GLU A 1 86 ? -10.605 -3.919 7.086 1.00 97.56 86 GLU A N 1
ATOM 647 C CA . GLU A 1 86 ? -10.526 -5.367 7.316 1.00 97.56 86 GLU A CA 1
ATOM 648 C C . GLU A 1 86 ? -9.330 -6.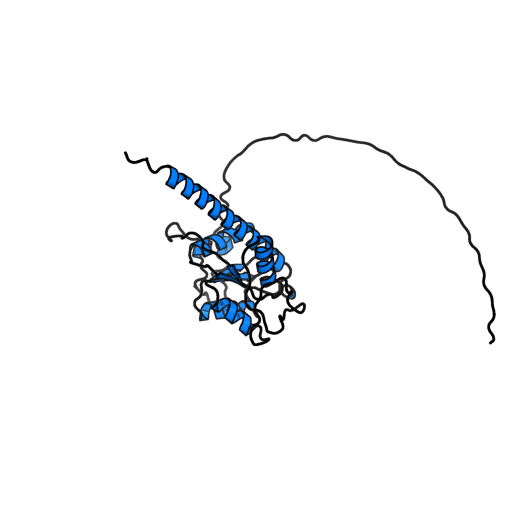003 6.601 1.00 97.56 86 GLU A C 1
ATOM 650 O O . GLU A 1 86 ? -8.784 -6.999 7.073 1.00 97.56 86 GLU A O 1
ATOM 655 N N . GLN A 1 87 ? -8.903 -5.442 5.461 1.00 98.44 87 GLN A N 1
ATOM 656 C CA . GLN A 1 87 ? -7.842 -6.035 4.648 1.00 98.44 87 GLN A CA 1
ATOM 657 C C . GLN A 1 87 ? -7.029 -5.002 3.859 1.00 98.44 87 GLN A C 1
ATOM 659 O O . GLN A 1 87 ? -7.563 -4.050 3.284 1.00 98.44 87 GLN A O 1
ATOM 664 N N . ILE A 1 88 ? -5.716 -5.240 3.759 1.00 98.81 88 ILE A N 1
ATOM 665 C CA . ILE A 1 88 ? -4.820 -4.528 2.835 1.00 98.81 88 ILE A CA 1
ATOM 666 C C . ILE A 1 88 ? -4.542 -5.394 1.605 1.00 98.81 88 ILE A C 1
ATOM 668 O O . ILE A 1 88 ? -4.060 -6.519 1.723 1.00 98.81 88 ILE A O 1
ATOM 672 N N . VAL A 1 89 ? -4.771 -4.862 0.406 1.00 98.88 89 VAL A N 1
ATOM 673 C CA . VAL A 1 89 ? -4.412 -5.546 -0.846 1.00 98.88 89 VAL A CA 1
ATOM 674 C C . VAL A 1 89 ? -3.338 -4.802 -1.622 1.00 98.88 89 VAL A C 1
ATOM 676 O O . VAL A 1 89 ? -3.261 -3.574 -1.600 1.00 98.88 89 VAL A O 1
ATOM 679 N N . SER A 1 90 ? -2.479 -5.552 -2.308 1.00 98.75 90 SER A N 1
ATOM 680 C CA . SER A 1 90 ? -1.482 -4.998 -3.218 1.00 98.75 90 SER A CA 1
ATOM 681 C C . SER A 1 90 ? -1.027 -6.030 -4.256 1.00 98.75 90 SER A C 1
ATOM 683 O O . SER A 1 90 ? -1.432 -7.188 -4.221 1.00 98.75 90 SER A O 1
ATOM 685 N N . GLY A 1 91 ? -0.191 -5.623 -5.216 1.00 98.12 91 GLY A N 1
ATOM 686 C CA . GLY A 1 91 ? 0.185 -6.475 -6.348 1.00 98.12 91 GLY A CA 1
ATOM 687 C C . GLY A 1 91 ? 1.544 -7.161 -6.285 1.00 98.12 91 GLY A C 1
ATOM 688 O O . GLY A 1 91 ? 1.972 -7.711 -7.298 1.00 98.12 91 GLY A O 1
ATOM 689 N N . GLY A 1 92 ? 2.224 -7.117 -5.138 1.00 97.88 92 GLY A N 1
ATOM 690 C CA . GLY A 1 92 ? 3.446 -7.884 -4.865 1.00 97.88 92 GLY A CA 1
ATOM 691 C C . GLY A 1 92 ? 4.736 -7.393 -5.534 1.00 97.88 92 GLY A C 1
ATOM 692 O O . GLY A 1 92 ? 5.789 -8.004 -5.333 1.00 97.88 92 GLY A O 1
ATOM 693 N N . GLN A 1 93 ? 4.693 -6.293 -6.291 1.00 98.38 93 GLN A N 1
ATOM 694 C CA . GLN A 1 93 ? 5.901 -5.658 -6.829 1.00 98.38 93 GLN A CA 1
ATOM 695 C C . GLN A 1 93 ? 6.829 -5.196 -5.687 1.00 98.38 93 GLN A C 1
ATOM 697 O O . GLN A 1 93 ? 6.383 -4.936 -4.570 1.00 98.38 93 GLN A O 1
ATOM 702 N N . THR A 1 94 ? 8.129 -5.064 -5.936 1.00 98.56 94 THR A N 1
ATOM 703 C CA . THR A 1 94 ? 9.023 -4.371 -4.990 1.00 98.56 94 THR A CA 1
ATOM 704 C C . THR A 1 94 ? 8.537 -2.939 -4.726 1.00 98.56 94 THR A C 1
ATOM 706 O O . THR A 1 94 ? 7.685 -2.406 -5.444 1.00 98.56 94 THR A O 1
ATOM 709 N N . GLY A 1 95 ? 9.091 -2.272 -3.715 1.00 98.50 95 GLY A N 1
ATOM 710 C CA . GLY A 1 95 ? 8.715 -0.892 -3.422 1.00 98.50 95 GLY A CA 1
ATOM 711 C C . GLY A 1 95 ? 7.447 -0.846 -2.581 1.00 98.50 95 GLY A C 1
ATOM 712 O O . GLY A 1 95 ? 7.332 -1.536 -1.566 1.00 98.50 95 GLY A O 1
ATOM 713 N N . VAL A 1 96 ? 6.487 -0.022 -2.995 1.00 98.62 96 VAL A N 1
ATOM 714 C CA . VAL A 1 96 ? 5.269 0.229 -2.209 1.00 98.62 96 VAL A CA 1
ATOM 715 C C . VAL A 1 96 ? 4.460 -1.042 -1.967 1.00 98.62 96 VAL A C 1
ATOM 717 O O . VAL A 1 96 ? 4.043 -1.279 -0.834 1.00 98.62 96 VAL A O 1
ATOM 720 N N . ASP A 1 97 ? 4.292 -1.887 -2.985 1.00 98.69 97 ASP A N 1
ATOM 721 C CA . ASP A 1 97 ? 3.424 -3.058 -2.873 1.00 98.69 97 ASP A CA 1
ATOM 722 C C . ASP A 1 97 ? 3.923 -4.029 -1.782 1.00 98.69 97 ASP A C 1
ATOM 724 O O . ASP A 1 97 ? 3.184 -4.375 -0.859 1.00 98.69 97 ASP A O 1
ATOM 728 N N . ARG A 1 98 ? 5.207 -4.413 -1.811 1.00 98.75 98 ARG A N 1
ATOM 729 C CA . ARG A 1 98 ? 5.808 -5.239 -0.747 1.00 98.75 98 ARG A CA 1
ATOM 730 C C . ARG A 1 98 ? 5.924 -4.520 0.590 1.00 98.75 98 ARG A C 1
ATOM 732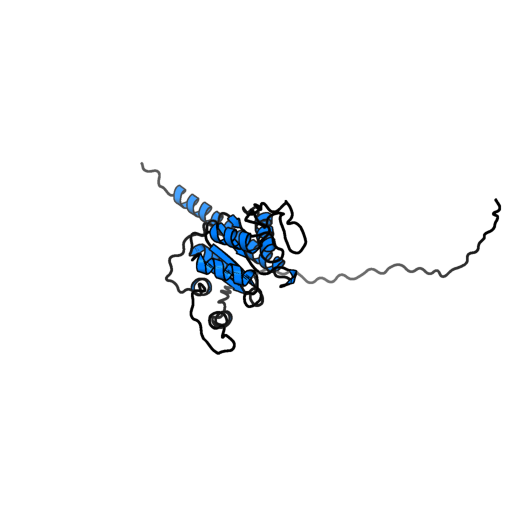 O O . ARG A 1 98 ? 5.790 -5.168 1.622 1.00 98.75 98 ARG A O 1
ATOM 739 N N . GLY A 1 99 ? 6.137 -3.204 0.602 1.00 98.75 99 GLY A N 1
ATOM 740 C CA . GLY A 1 99 ? 6.121 -2.420 1.839 1.00 98.75 99 GLY A CA 1
ATOM 741 C C . GLY A 1 99 ? 4.782 -2.541 2.570 1.00 98.75 99 GLY A C 1
ATOM 742 O O . GLY A 1 99 ? 4.762 -2.724 3.786 1.00 98.75 99 GLY A O 1
ATOM 743 N N . ALA A 1 100 ? 3.678 -2.510 1.821 1.00 98.81 100 ALA A N 1
ATOM 744 C CA . ALA A 1 100 ? 2.332 -2.664 2.358 1.00 98.81 100 ALA A CA 1
ATOM 745 C C . ALA A 1 100 ? 2.055 -4.084 2.858 1.00 98.81 100 ALA A C 1
ATOM 747 O O . ALA A 1 100 ? 1.600 -4.256 3.988 1.00 98.81 100 ALA A O 1
ATOM 748 N N . LEU A 1 101 ? 2.387 -5.097 2.053 1.00 98.88 101 LEU A N 1
ATOM 749 C CA . LEU A 1 101 ? 2.200 -6.498 2.438 1.00 98.88 101 LEU A CA 1
ATOM 750 C C . LEU A 1 101 ? 3.038 -6.862 3.672 1.00 98.88 101 LEU A C 1
ATOM 752 O O . LEU A 1 101 ? 2.531 -7.493 4.592 1.00 98.88 101 LEU A O 1
ATOM 756 N N . ASN A 1 102 ? 4.294 -6.409 3.737 1.00 98.88 102 ASN A N 1
ATOM 757 C CA . ASN A 1 102 ? 5.157 -6.636 4.898 1.00 98.88 102 ASN A CA 1
ATOM 758 C C . ASN A 1 102 ? 4.602 -5.978 6.167 1.00 98.88 102 ASN A C 1
ATOM 760 O O . ASN A 1 102 ? 4.658 -6.589 7.230 1.00 98.88 102 ASN A O 1
ATOM 764 N N . ALA A 1 103 ? 4.064 -4.756 6.070 1.00 98.75 103 ALA A N 1
ATOM 765 C CA . ALA A 1 103 ? 3.479 -4.073 7.223 1.00 98.75 103 ALA A CA 1
ATOM 766 C C . ALA A 1 103 ? 2.247 -4.811 7.759 1.00 98.75 103 ALA A C 1
ATOM 768 O O . ALA A 1 103 ? 2.105 -4.942 8.972 1.00 98.75 103 ALA A O 1
ATOM 769 N N . ALA A 1 104 ? 1.389 -5.312 6.865 1.00 98.69 104 ALA A N 1
ATOM 770 C CA . ALA A 1 104 ? 0.215 -6.086 7.248 1.00 98.69 104 ALA A CA 1
ATOM 771 C C . ALA A 1 104 ? 0.605 -7.426 7.890 1.00 98.69 104 ALA A C 1
ATOM 773 O O . ALA A 1 104 ? 0.185 -7.707 9.008 1.00 98.69 104 ALA A O 1
ATOM 774 N N . LEU A 1 105 ? 1.492 -8.198 7.250 1.00 98.69 105 LEU A N 1
ATOM 775 C CA . LEU A 1 105 ? 1.993 -9.464 7.798 1.00 98.69 105 LEU A CA 1
ATOM 776 C C . LEU A 1 105 ? 2.684 -9.274 9.156 1.00 98.69 105 LEU A C 1
ATOM 778 O O . LEU A 1 105 ? 2.432 -10.030 10.088 1.00 98.69 105 LEU A O 1
ATOM 782 N N . GLY A 1 106 ? 3.522 -8.243 9.298 1.00 98.44 106 GLY A N 1
ATOM 783 C CA . GLY A 1 106 ? 4.207 -7.938 10.557 1.00 98.44 106 GLY A CA 1
ATOM 784 C C . GLY A 1 106 ? 3.271 -7.495 11.688 1.00 98.44 106 GLY A C 1
ATOM 785 O O . GLY A 1 106 ? 3.638 -7.602 12.856 1.00 98.44 106 GLY A O 1
ATOM 786 N N . ALA A 1 107 ? 2.073 -7.011 11.355 1.00 97.75 107 ALA A N 1
ATOM 787 C CA . ALA A 1 107 ? 1.037 -6.630 12.311 1.00 97.75 107 ALA A CA 1
ATOM 788 C C . ALA A 1 107 ? 0.003 -7.741 12.570 1.00 97.75 107 ALA A C 1
ATOM 790 O O . ALA A 1 107 ? -0.922 -7.507 13.350 1.00 97.75 107 ALA A O 1
ATOM 791 N N . ASP A 1 108 ? 0.157 -8.913 11.938 1.00 97.94 108 ASP A N 1
ATOM 792 C CA . ASP A 1 108 ? -0.849 -9.985 11.902 1.00 97.94 108 ASP A CA 1
ATOM 793 C C . ASP A 1 108 ? -2.215 -9.481 11.394 1.00 97.94 108 ASP A C 1
ATOM 795 O O . ASP A 1 108 ? -3.276 -9.789 11.932 1.00 97.94 108 ASP A O 1
ATOM 799 N N . PHE A 1 109 ? -2.173 -8.616 10.377 1.00 98.31 109 PHE A N 1
ATOM 800 C CA . PHE A 1 109 ? -3.342 -8.005 9.756 1.00 98.31 109 PHE A CA 1
ATOM 801 C C . PHE A 1 109 ? -3.631 -8.664 8.398 1.00 98.31 109 PHE A C 1
ATOM 803 O O . PHE A 1 109 ? -2.686 -8.885 7.627 1.00 98.31 109 PHE A O 1
ATOM 810 N N . PRO A 1 110 ? -4.902 -8.950 8.049 1.00 98.62 110 PRO A N 1
ATOM 811 C CA . PRO A 1 110 ? -5.230 -9.601 6.788 1.00 98.62 110 PRO A CA 1
ATOM 812 C C . PRO A 1 110 ? -4.682 -8.842 5.577 1.00 98.62 110 PRO A C 1
ATOM 814 O O . PRO A 1 110 ? -4.860 -7.627 5.424 1.00 98.62 110 PRO A O 1
ATOM 817 N N . CYS A 1 111 ? -4.024 -9.570 4.675 1.00 98.69 111 CYS A N 1
ATOM 818 C CA . CYS A 1 111 ? -3.559 -9.006 3.419 1.00 98.69 111 CYS A CA 1
ATOM 819 C C . CYS A 1 111 ? -3.679 -9.975 2.247 1.00 98.69 111 CYS A C 1
ATOM 821 O O . CYS A 1 111 ? -3.931 -11.162 2.427 1.00 98.69 111 CYS A O 1
ATOM 823 N N . GLY A 1 112 ? -3.537 -9.448 1.031 1.00 98.62 112 GLY A N 1
ATOM 824 C CA . GLY A 1 112 ? -3.532 -10.242 -0.194 1.00 98.62 112 GLY A CA 1
ATOM 825 C C . GLY A 1 112 ? -3.504 -9.372 -1.442 1.00 98.62 112 GLY A C 1
ATOM 826 O O . GLY A 1 112 ? -2.857 -8.325 -1.464 1.00 98.62 112 GLY A O 1
ATOM 827 N N . GLY A 1 113 ? -4.213 -9.800 -2.482 1.00 98.56 113 GLY A N 1
ATOM 828 C CA . GLY A 1 113 ? -4.387 -9.040 -3.718 1.00 98.56 113 GLY A CA 1
ATOM 829 C C . GLY A 1 113 ? -4.033 -9.830 -4.970 1.00 98.56 113 GLY A C 1
ATOM 830 O O . GLY A 1 113 ? -3.720 -11.020 -4.928 1.00 98.56 113 GLY A O 1
ATOM 831 N N . TRP A 1 114 ? -4.103 -9.149 -6.108 1.00 98.75 114 TRP A N 1
ATOM 832 C CA . TRP A 1 114 ? -3.862 -9.729 -7.424 1.00 98.75 114 TRP A CA 1
ATOM 833 C C . TRP A 1 114 ? -2.424 -9.503 -7.883 1.00 98.75 114 TRP A C 1
ATOM 835 O O . TRP A 1 114 ? -1.956 -8.362 -7.911 1.00 98.75 114 TRP A O 1
ATOM 845 N N . CYS A 1 115 ? -1.756 -10.556 -8.350 1.00 98.44 115 CYS A N 1
ATOM 846 C CA . CYS A 1 115 ? -0.430 -10.493 -8.970 1.00 98.44 115 CYS A CA 1
ATOM 847 C C . CYS A 1 115 ? -0.454 -10.989 -10.432 1.00 98.44 115 CYS A C 1
ATOM 849 O O . CYS A 1 115 ? -1.427 -11.613 -10.867 1.00 98.44 115 CYS A O 1
ATOM 851 N N . PRO A 1 116 ? 0.563 -10.682 -11.257 1.00 98.00 116 PRO A N 1
ATOM 852 C CA . PRO A 1 116 ? 0.626 -11.206 -12.620 1.00 98.00 116 PRO A CA 1
ATOM 853 C C . PRO A 1 116 ? 0.721 -12.735 -12.626 1.00 98.00 116 PRO A C 1
ATOM 855 O O . PRO A 1 116 ? 1.302 -13.314 -11.709 1.00 98.00 116 PRO A O 1
ATOM 858 N N . LYS A 1 117 ? 0.227 -13.378 -13.689 1.00 98.06 117 LYS A N 1
ATOM 859 C CA . LYS A 1 117 ? 0.483 -14.804 -13.939 1.00 98.06 117 LYS A CA 1
ATOM 860 C C . LYS A 1 117 ? 1.985 -15.102 -13.879 1.00 98.06 117 LYS A C 1
ATOM 862 O O . LYS A 1 117 ? 2.772 -14.356 -14.459 1.00 98.06 117 LYS A O 1
ATOM 867 N N . GLY A 1 118 ? 2.366 -16.189 -13.217 1.00 97.75 118 GLY A N 1
ATOM 868 C CA . GLY A 1 118 ? 3.748 -16.548 -12.905 1.00 97.75 118 GLY A CA 1
ATOM 869 C C . GLY A 1 118 ? 4.340 -15.761 -11.735 1.00 97.75 118 GLY A C 1
ATOM 870 O O . GLY A 1 118 ? 5.557 -15.765 -11.570 1.00 97.75 118 GLY A O 1
ATOM 871 N N . ARG A 1 119 ? 3.504 -15.051 -10.959 1.00 98.12 119 ARG A N 1
ATOM 872 C CA . ARG A 1 119 ? 3.898 -14.230 -9.805 1.00 98.12 119 ARG A CA 1
ATOM 873 C C . ARG A 1 119 ? 5.028 -13.249 -10.139 1.00 98.12 119 ARG A C 1
ATOM 875 O O . ARG A 1 119 ? 5.985 -13.128 -9.393 1.00 98.12 119 ARG A O 1
ATOM 882 N N . LEU A 1 120 ? 4.966 -12.562 -11.278 1.00 97.88 120 LEU A N 1
ATOM 883 C CA . LEU A 1 120 ? 6.092 -11.744 -11.748 1.00 97.88 120 LEU A CA 1
ATOM 884 C C . LEU A 1 120 ? 6.280 -10.454 -10.926 1.00 97.88 120 LEU A C 1
ATOM 886 O O . LEU A 1 120 ? 5.332 -9.686 -10.742 1.00 97.88 120 LEU A O 1
ATOM 890 N N . ALA A 1 121 ? 7.520 -10.176 -10.525 1.00 97.56 121 ALA A N 1
ATOM 891 C CA . ALA A 1 121 ? 8.000 -8.885 -10.028 1.00 97.56 121 ALA A CA 1
ATOM 892 C C . ALA A 1 121 ? 9.357 -8.530 -10.669 1.00 97.56 121 ALA A C 1
ATOM 894 O O . ALA A 1 121 ? 9.916 -9.304 -11.446 1.00 97.56 121 ALA A O 1
ATOM 895 N N . GLU A 1 122 ? 9.878 -7.326 -10.404 1.00 96.81 122 GLU A N 1
ATOM 896 C CA . GLU A 1 122 ? 11.124 -6.861 -11.036 1.00 96.81 122 GLU A CA 1
ATOM 897 C C . GLU A 1 122 ? 12.376 -7.626 -10.595 1.00 96.81 122 GLU A C 1
ATOM 899 O O . GLU A 1 122 ? 13.359 -7.658 -11.330 1.00 96.81 122 GLU A O 1
ATOM 904 N N . ASP A 1 123 ? 12.339 -8.225 -9.409 1.00 97.38 123 ASP A N 1
ATOM 905 C CA . ASP A 1 123 ? 13.439 -8.959 -8.785 1.00 97.38 123 ASP A CA 1
ATOM 906 C C . ASP A 1 123 ? 13.246 -10.482 -8.860 1.00 97.38 123 ASP A C 1
ATOM 908 O O . ASP A 1 123 ? 13.919 -11.236 -8.160 1.00 97.38 123 ASP A O 1
ATOM 912 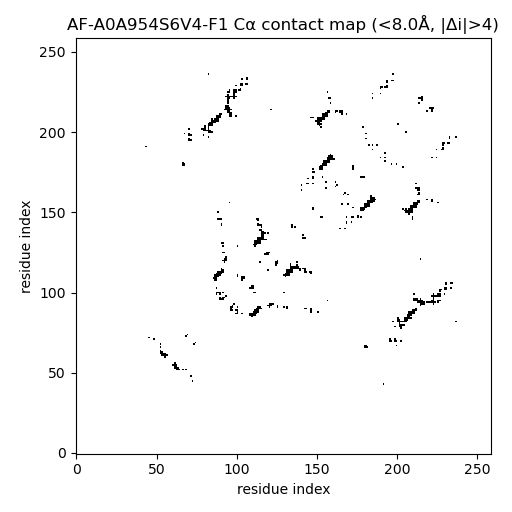N N . GLY A 1 124 ? 12.341 -10.936 -9.732 1.00 97.19 124 GLY A N 1
ATOM 913 C CA . GLY A 1 124 ? 11.999 -12.341 -9.921 1.00 97.19 124 GLY A CA 1
ATOM 914 C C . GLY A 1 124 ? 10.587 -12.682 -9.434 1.00 97.19 124 GLY A C 1
ATOM 915 O O . GLY A 1 124 ? 9.742 -11.793 -9.295 1.00 97.19 124 GLY A O 1
ATOM 916 N N . PRO A 1 125 ? 10.291 -13.977 -9.233 1.00 98.06 125 PRO A N 1
ATOM 917 C CA . PRO A 1 125 ? 8.997 -14.420 -8.729 1.00 98.06 125 PRO A CA 1
ATOM 918 C C . PRO A 1 125 ? 8.692 -13.857 -7.334 1.00 98.06 125 PRO A C 1
ATOM 920 O O . PRO A 1 125 ? 9.552 -13.834 -6.454 1.00 98.06 125 PRO A O 1
ATOM 923 N N . ILE A 1 126 ? 7.451 -13.424 -7.117 1.00 98.56 126 ILE A N 1
ATOM 924 C CA . ILE A 1 126 ? 6.965 -12.918 -5.834 1.00 98.56 126 ILE A CA 1
ATOM 925 C C . ILE A 1 126 ? 6.946 -14.080 -4.827 1.00 98.56 126 ILE A C 1
ATOM 927 O O . ILE A 1 126 ? 6.283 -15.084 -5.102 1.00 98.56 126 ILE A O 1
ATOM 931 N N . PRO A 1 127 ? 7.594 -13.944 -3.653 1.00 98.19 127 PRO A N 1
ATOM 932 C CA . PRO A 1 127 ? 7.644 -14.997 -2.639 1.00 98.19 127 PRO A CA 1
ATOM 933 C C . PRO A 1 127 ? 6.265 -15.524 -2.216 1.00 98.19 127 PRO A C 1
ATOM 935 O O . PRO A 1 127 ? 5.298 -14.762 -2.133 1.00 98.19 127 PRO A O 1
ATOM 938 N N . ASP A 1 128 ? 6.185 -16.815 -1.887 1.00 97.94 128 ASP A N 1
ATOM 939 C CA . ASP A 1 128 ? 4.935 -17.496 -1.502 1.00 97.94 128 ASP A CA 1
ATOM 940 C C . ASP A 1 128 ? 4.371 -17.038 -0.155 1.00 97.94 128 ASP A C 1
ATOM 942 O O . ASP A 1 128 ? 3.186 -17.210 0.110 1.00 97.94 128 ASP A O 1
ATOM 946 N N . LEU A 1 129 ? 5.195 -16.384 0.672 1.00 97.75 129 LEU A N 1
ATOM 947 C CA . LEU A 1 129 ? 4.744 -15.783 1.929 1.00 97.75 129 LEU A CA 1
ATOM 948 C C . LEU A 1 129 ? 3.658 -14.714 1.716 1.00 97.75 129 LEU A C 1
ATOM 950 O O . LEU A 1 129 ? 2.904 -14.417 2.636 1.00 97.75 129 LEU A O 1
ATOM 954 N N . TYR A 1 130 ? 3.584 -14.122 0.518 1.00 98.38 130 TYR A N 1
ATOM 955 C CA . TYR A 1 130 ? 2.545 -13.161 0.173 1.00 98.38 130 TYR A CA 1
ATOM 956 C C . TYR A 1 130 ? 1.299 -13.893 -0.357 1.00 98.38 130 TYR A C 1
ATOM 958 O O . TYR A 1 130 ? 1.385 -14.502 -1.435 1.00 98.38 130 TYR A O 1
ATOM 966 N N . PRO A 1 131 ? 0.136 -13.790 0.321 1.00 97.94 131 PRO A N 1
ATOM 967 C CA . PRO A 1 131 ? -1.107 -14.477 -0.052 1.00 97.94 131 PRO A CA 1
ATOM 968 C C . PRO A 1 131 ? -1.789 -13.805 -1.260 1.00 97.94 131 PRO A C 1
ATOM 970 O O . PRO A 1 131 ? -2.863 -13.213 -1.166 1.00 97.94 131 PRO A O 1
ATOM 973 N N . LEU A 1 132 ? -1.123 -13.852 -2.415 1.00 98.56 132 LEU A N 1
ATOM 974 C CA . LEU A 1 132 ? -1.570 -13.230 -3.661 1.00 98.56 132 LEU A CA 1
ATOM 975 C C . LEU A 1 132 ? -2.197 -14.254 -4.598 1.00 98.56 132 LEU A C 1
ATOM 977 O O . LEU A 1 132 ? -1.683 -15.363 -4.750 1.00 98.56 132 LEU A O 1
ATOM 981 N N . VAL A 1 133 ? -3.241 -13.823 -5.298 1.00 98.50 133 VAL A N 1
ATOM 982 C CA . VAL A 1 133 ? -3.918 -14.593 -6.341 1.00 98.50 133 VAL A CA 1
ATOM 983 C C . VAL A 1 133 ? -3.377 -14.170 -7.703 1.00 98.50 133 VAL A C 1
ATOM 985 O O . VAL A 1 133 ? -3.271 -12.980 -8.012 1.00 98.50 133 VAL A O 1
ATOM 988 N N . GLU A 1 134 ? -3.004 -15.137 -8.535 1.00 98.50 134 GLU A N 1
ATOM 989 C CA . GLU A 1 134 ? -2.562 -14.855 -9.897 1.00 98.50 134 GLU A CA 1
ATOM 990 C C . GLU A 1 134 ? -3.731 -14.427 -10.785 1.00 98.50 134 GLU A C 1
ATOM 992 O O . GLU A 1 134 ? -4.812 -15.016 -10.790 1.00 98.50 134 GLU A O 1
ATOM 997 N N . THR A 1 135 ? -3.490 -13.407 -11.597 1.00 97.88 135 THR A N 1
ATOM 998 C CA . THR A 1 135 ? -4.352 -13.098 -12.737 1.00 97.88 135 THR A CA 1
ATOM 999 C C . THR A 1 135 ? -4.147 -14.116 -13.862 1.00 97.88 135 THR A C 1
ATOM 1001 O O . THR A 1 135 ? -3.166 -14.856 -13.900 1.00 97.88 135 THR A O 1
ATOM 1004 N N . THR A 1 136 ? -5.044 -14.134 -14.849 1.00 96.06 136 THR A N 1
ATOM 1005 C CA . THR A 1 136 ? -4.936 -15.045 -16.005 1.00 96.06 136 THR A CA 1
ATOM 1006 C C . THR A 1 136 ? -3.810 -14.675 -16.982 1.00 96.06 136 THR A C 1
ATOM 1008 O O . THR A 1 136 ? -3.510 -15.442 -17.898 1.00 96.06 136 THR A O 1
ATOM 1011 N N . THR A 1 137 ? -3.170 -13.514 -16.807 1.00 96.75 137 THR A N 1
ATOM 1012 C CA . THR A 1 137 ? -2.176 -12.941 -17.722 1.00 96.75 137 THR A CA 1
ATOM 1013 C C . THR A 1 137 ? -0.962 -12.389 -16.974 1.00 96.75 137 THR A C 1
ATOM 1015 O O . THR A 1 137 ? -1.058 -11.936 -15.840 1.00 96.75 137 THR A O 1
ATOM 1018 N N . ALA A 1 138 ? 0.201 -12.391 -17.622 1.00 94.75 138 ALA A N 1
ATOM 1019 C CA . ALA A 1 138 ? 1.437 -11.818 -17.086 1.00 94.75 138 ALA A CA 1
ATOM 1020 C C . ALA A 1 138 ? 1.469 -10.272 -17.134 1.00 94.75 138 ALA A C 1
ATOM 1022 O O . ALA A 1 138 ? 2.424 -9.646 -16.676 1.00 94.75 138 ALA A O 1
ATOM 1023 N N . LEU A 1 139 ? 0.446 -9.624 -17.706 1.00 94.12 139 LEU A N 1
ATOM 1024 C CA . LEU A 1 139 ? 0.409 -8.171 -17.867 1.00 94.12 139 LEU A CA 1
ATOM 1025 C C . LEU A 1 139 ? 0.180 -7.448 -16.531 1.00 94.12 139 LEU A C 1
ATOM 1027 O O . LEU A 1 139 ? -0.886 -7.558 -15.925 1.00 94.12 139 LEU A O 1
ATOM 1031 N N . TYR A 1 140 ? 1.120 -6.583 -16.139 1.00 91.06 140 TYR A N 1
ATOM 1032 C CA . TYR A 1 140 ? 0.991 -5.750 -14.935 1.00 91.06 140 TYR A CA 1
ATOM 1033 C C . TYR A 1 140 ? -0.279 -4.882 -14.921 1.00 91.06 140 TYR A C 1
ATOM 1035 O O . TYR A 1 140 ? -0.883 -4.684 -13.871 1.00 91.06 140 TYR A O 1
ATOM 1043 N N . ALA A 1 141 ? -0.746 -4.403 -16.076 1.00 93.69 141 ALA A N 1
ATOM 1044 C CA . ALA A 1 141 ? -1.977 -3.614 -16.142 1.00 93.69 141 ALA A CA 1
ATOM 1045 C C . ALA A 1 141 ? -3.220 -4.400 -15.678 1.00 93.69 141 ALA A C 1
ATOM 1047 O O . ALA A 1 141 ? -4.134 -3.808 -15.101 1.00 93.69 141 ALA A O 1
ATOM 1048 N N . ALA A 1 142 ? -3.254 -5.722 -15.895 1.00 95.44 142 ALA A N 1
ATOM 1049 C CA . ALA A 1 142 ? -4.370 -6.566 -15.476 1.00 95.44 142 ALA A CA 1
ATOM 1050 C C . ALA A 1 142 ? -4.451 -6.644 -13.948 1.00 95.44 142 ALA A C 1
ATOM 1052 O O . ALA A 1 142 ? -5.486 -6.302 -13.377 1.00 95.44 142 ALA A O 1
ATOM 1053 N N . ARG A 1 143 ? -3.335 -6.975 -13.280 1.00 97.00 143 ARG A N 1
ATOM 1054 C CA . ARG A 1 143 ? -3.288 -7.017 -11.812 1.00 97.00 143 ARG A CA 1
ATOM 1055 C C . ARG A 1 143 ? -3.571 -5.654 -11.188 1.00 97.00 143 ARG A C 1
ATOM 1057 O O . ARG A 1 143 ? -4.249 -5.581 -10.169 1.00 97.00 143 ARG A O 1
ATOM 1064 N N . THR A 1 144 ? -3.096 -4.561 -11.795 1.00 96.88 144 THR A N 1
ATOM 1065 C CA . THR A 1 144 ? -3.369 -3.207 -11.289 1.00 96.88 144 THR A CA 1
ATOM 1066 C C . THR A 1 144 ? -4.861 -2.903 -11.347 1.00 96.88 144 THR A C 1
ATOM 1068 O O . THR A 1 144 ? -5.427 -2.440 -10.361 1.00 96.88 144 THR A O 1
ATOM 1071 N N . ARG A 1 145 ? -5.521 -3.214 -12.471 1.00 97.62 145 ARG A N 1
ATOM 1072 C CA . ARG A 1 145 ? -6.965 -3.003 -12.603 1.00 97.62 145 ARG A CA 1
ATOM 1073 C C . ARG A 1 145 ? -7.767 -3.843 -11.615 1.00 97.62 145 ARG A C 1
ATOM 1075 O O . ARG A 1 145 ? -8.705 -3.314 -11.033 1.00 97.62 145 ARG A O 1
ATOM 1082 N N . MET A 1 146 ? -7.406 -5.110 -11.416 1.00 98.38 146 MET A N 1
ATOM 1083 C CA . MET A 1 146 ? -8.136 -5.998 -10.504 1.00 98.38 146 MET A CA 1
ATOM 1084 C C . MET A 1 146 ? -7.989 -5.565 -9.041 1.00 98.38 146 MET A C 1
ATOM 1086 O O . MET A 1 146 ? -8.996 -5.484 -8.350 1.00 98.38 146 MET A O 1
ATOM 1090 N N . ASN A 1 147 ? -6.791 -5.161 -8.597 1.00 98.56 147 ASN A N 1
ATOM 1091 C CA . ASN A 1 147 ? -6.606 -4.618 -7.243 1.00 98.56 147 ASN A CA 1
ATOM 1092 C C . ASN A 1 147 ? -7.433 -3.345 -6.991 1.00 98.56 147 ASN A C 1
ATOM 1094 O O . ASN A 1 147 ? -8.001 -3.194 -5.916 1.00 98.56 147 ASN A O 1
ATOM 1098 N N . VAL A 1 148 ? -7.545 -2.436 -7.968 1.00 98.19 148 VAL A N 1
ATOM 1099 C CA . VAL A 1 148 ? -8.398 -1.239 -7.821 1.00 98.19 148 VAL A CA 1
ATOM 1100 C C . VAL A 1 148 ? -9.889 -1.592 -7.874 1.00 98.19 148 VAL A C 1
ATOM 1102 O O . VAL A 1 148 ? -10.690 -1.016 -7.146 1.00 98.19 148 VAL A O 1
ATOM 1105 N N . ARG A 1 149 ? -10.286 -2.515 -8.756 1.00 98.00 149 ARG A N 1
ATOM 1106 C CA . ARG A 1 149 ? -11.687 -2.929 -8.914 1.00 98.00 149 ARG A CA 1
ATOM 1107 C C . ARG A 1 149 ? -12.218 -3.611 -7.653 1.00 98.00 149 ARG A C 1
ATOM 1109 O O . ARG A 1 149 ? -13.326 -3.280 -7.233 1.00 98.00 149 ARG A O 1
ATOM 1116 N N . ASP A 1 150 ? -11.423 -4.513 -7.083 1.00 98.19 150 ASP A N 1
ATOM 1117 C CA . ASP A 1 150 ? -11.796 -5.403 -5.975 1.00 98.19 150 ASP A CA 1
ATOM 1118 C C . ASP A 1 150 ? -11.412 -4.822 -4.601 1.00 98.19 150 ASP A C 1
ATOM 1120 O O . ASP A 1 150 ? -11.256 -5.554 -3.630 1.00 98.19 150 ASP A O 1
ATOM 1124 N N . SER A 1 151 ? -11.238 -3.500 -4.524 1.00 98.25 151 SER A N 1
ATOM 1125 C CA . SER A 1 151 ? -11.040 -2.751 -3.282 1.00 98.25 151 SER A CA 1
ATOM 1126 C C . SER A 1 151 ? -12.029 -1.589 -3.186 1.00 98.25 151 SER A C 1
ATOM 1128 O O . SER A 1 151 ? -12.592 -1.134 -4.190 1.00 98.25 151 SER A O 1
ATOM 1130 N N . ASP A 1 152 ? -12.230 -1.093 -1.968 1.00 97.94 152 ASP A N 1
ATOM 1131 C CA . ASP A 1 152 ? -13.152 0.008 -1.677 1.00 97.94 152 ASP A CA 1
ATOM 1132 C C . ASP A 1 152 ? -12.489 1.375 -1.820 1.00 97.94 152 ASP A C 1
ATOM 1134 O O . ASP A 1 152 ? -13.164 2.370 -2.068 1.00 97.94 152 ASP A O 1
ATOM 1138 N N . GLY A 1 153 ? -11.165 1.431 -1.694 1.00 97.06 153 GLY A N 1
ATOM 1139 C CA . GLY A 1 153 ? -10.372 2.642 -1.839 1.00 97.06 153 GLY A CA 1
ATOM 1140 C C . GLY A 1 153 ? -8.922 2.313 -2.161 1.00 97.06 153 GLY A C 1
ATOM 1141 O O . GLY A 1 153 ? -8.427 1.229 -1.850 1.00 97.06 153 GLY A O 1
ATOM 1142 N N . THR A 1 154 ? -8.224 3.249 -2.803 1.00 98.44 154 THR A N 1
ATOM 1143 C CA . THR A 1 154 ? -6.800 3.099 -3.118 1.00 98.44 154 THR A CA 1
ATOM 1144 C C . THR A 1 154 ? -5.965 4.194 -2.461 1.00 98.44 154 THR A C 1
ATOM 1146 O O . THR A 1 154 ? -6.190 5.381 -2.688 1.00 98.44 154 THR A O 1
ATOM 1149 N N . LEU A 1 155 ? -4.955 3.784 -1.697 1.00 98.31 155 LEU A N 1
ATOM 1150 C CA . LEU A 1 155 ? -3.878 4.631 -1.201 1.00 98.31 155 LEU A CA 1
ATOM 1151 C C . LEU A 1 155 ? -2.690 4.557 -2.171 1.00 98.31 155 LEU A C 1
ATOM 1153 O O . LEU A 1 155 ? -2.094 3.496 -2.363 1.00 98.31 155 LEU A O 1
ATOM 1157 N N . ILE A 1 156 ? -2.330 5.689 -2.773 1.00 97.75 156 ILE A N 1
ATOM 1158 C CA . ILE A 1 156 ? -1.138 5.822 -3.612 1.00 97.75 156 ILE A CA 1
ATOM 1159 C C . ILE A 1 156 ? -0.029 6.518 -2.824 1.00 97.75 156 ILE A C 1
ATOM 1161 O O . ILE A 1 156 ? -0.198 7.649 -2.369 1.00 97.75 156 ILE A O 1
ATOM 1165 N N . LEU A 1 157 ? 1.127 5.866 -2.714 1.00 96.88 157 LEU A N 1
ATOM 1166 C CA . LEU A 1 157 ? 2.323 6.420 -2.078 1.00 96.88 157 LEU A CA 1
ATOM 1167 C C . LEU A 1 157 ? 3.401 6.669 -3.136 1.00 96.88 157 LEU A C 1
ATOM 1169 O O . LEU A 1 157 ? 3.692 5.794 -3.953 1.00 96.88 157 LEU A O 1
ATOM 1173 N N . THR A 1 158 ? 4.004 7.856 -3.141 1.00 95.44 158 THR A N 1
ATOM 1174 C CA . THR A 1 158 ? 5.027 8.239 -4.132 1.00 95.44 158 THR A CA 1
ATOM 1175 C C . THR A 1 158 ? 6.169 9.029 -3.513 1.00 95.44 158 THR A C 1
ATOM 1177 O O . THR A 1 158 ? 6.052 9.524 -2.397 1.00 95.44 158 THR A O 1
ATOM 1180 N N . PHE A 1 159 ? 7.270 9.175 -4.258 1.00 93.31 159 PHE A N 1
ATOM 1181 C CA . PHE A 1 159 ? 8.201 10.292 -4.094 1.00 93.31 159 PHE A CA 1
ATOM 1182 C C . PHE A 1 159 ? 8.067 11.221 -5.302 1.00 93.31 159 PHE A C 1
ATOM 1184 O O . PHE A 1 159 ? 8.489 10.872 -6.404 1.00 93.31 159 PHE A O 1
ATOM 1191 N N . GLY A 1 160 ? 7.504 12.409 -5.114 1.00 89.00 160 GLY A N 1
ATOM 1192 C CA . GLY A 1 160 ? 7.122 13.286 -6.217 1.00 89.00 160 GLY A CA 1
ATOM 1193 C C . GLY A 1 160 ? 5.842 12.837 -6.926 1.00 89.00 160 GLY A C 1
ATOM 1194 O O . GLY A 1 160 ? 5.015 12.095 -6.391 1.00 89.00 160 GLY A O 1
ATOM 1195 N N . SER A 1 161 ? 5.674 13.304 -8.163 1.00 88.25 161 SER A N 1
ATOM 1196 C CA . SER A 1 161 ? 4.490 13.007 -8.975 1.00 88.25 161 SER A CA 1
ATOM 1197 C C . SER A 1 161 ? 4.438 11.536 -9.422 1.00 88.25 161 SER A C 1
ATOM 1199 O O . SER A 1 161 ? 5.477 10.971 -9.773 1.00 88.25 161 SER A O 1
ATOM 1201 N N . PRO A 1 162 ? 3.243 10.911 -9.475 1.00 89.75 162 PRO A N 1
ATOM 1202 C CA . PRO A 1 162 ? 3.071 9.580 -10.048 1.00 89.75 162 PRO A CA 1
ATOM 1203 C C . PRO A 1 162 ? 3.558 9.507 -11.496 1.00 89.75 162 PRO A C 1
ATOM 1205 O O . PRO A 1 162 ? 3.201 10.338 -12.328 1.00 89.75 162 PRO A O 1
ATOM 1208 N N . THR A 1 163 ? 4.312 8.462 -11.822 1.00 89.88 163 THR A N 1
ATOM 1209 C CA . THR A 1 163 ? 4.755 8.158 -13.190 1.00 89.88 163 THR A CA 1
ATOM 1210 C C . THR A 1 163 ? 4.550 6.673 -13.495 1.00 89.88 163 THR A C 1
ATOM 1212 O O . THR A 1 163 ? 4.244 5.882 -12.598 1.00 89.88 163 THR A O 1
ATOM 1215 N N . GLY A 1 164 ? 4.664 6.284 -14.770 1.00 91.69 164 GLY A N 1
ATOM 1216 C CA . GLY A 1 164 ? 4.617 4.883 -15.203 1.00 91.69 164 GLY A CA 1
ATO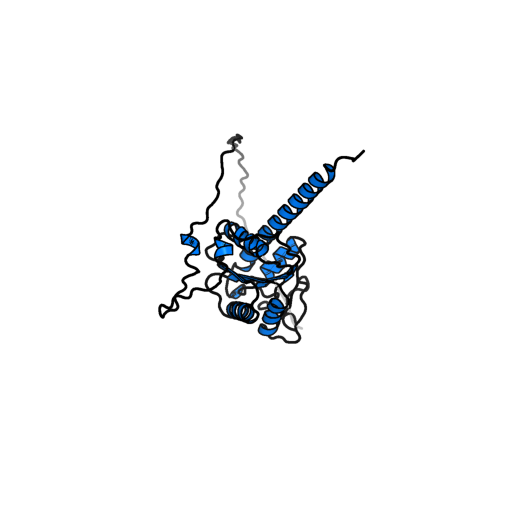M 1217 C C . GLY A 1 164 ? 3.411 4.102 -14.661 1.00 91.69 164 GLY A C 1
ATOM 1218 O O . GLY A 1 164 ? 2.264 4.536 -14.789 1.00 91.69 164 GLY A O 1
ATOM 1219 N N . GLY A 1 165 ? 3.678 2.950 -14.036 1.00 89.88 165 GLY A N 1
ATOM 1220 C CA . GLY A 1 165 ? 2.650 2.086 -13.443 1.00 89.88 165 GLY A CA 1
ATOM 1221 C C . GLY A 1 165 ? 1.815 2.772 -12.356 1.00 89.88 165 GLY A C 1
ATOM 1222 O O . GLY A 1 165 ? 0.613 2.539 -12.279 1.00 89.88 165 GLY A O 1
ATOM 1223 N N . THR A 1 166 ? 2.400 3.684 -11.578 1.00 92.44 166 THR A N 1
ATOM 1224 C CA . THR A 1 166 ? 1.666 4.433 -10.548 1.00 92.44 166 THR A CA 1
ATOM 1225 C C . THR A 1 166 ? 0.670 5.415 -11.163 1.00 92.44 166 THR A C 1
ATOM 1227 O O . THR A 1 166 ? -0.462 5.530 -10.693 1.00 92.44 166 THR A O 1
ATOM 1230 N N . ALA A 1 167 ? 1.052 6.088 -12.254 1.00 93.44 167 ALA A N 1
ATOM 1231 C CA . ALA A 1 167 ? 0.144 6.960 -13.001 1.00 93.44 167 ALA A CA 1
ATOM 1232 C C . ALA A 1 167 ? -1.001 6.166 -13.658 1.00 93.44 167 ALA A C 1
ATOM 1234 O O . ALA A 1 167 ? -2.135 6.646 -13.717 1.00 93.44 167 ALA A O 1
ATOM 1235 N N . LEU A 1 168 ? -0.729 4.932 -14.106 1.00 92.75 168 LEU A N 1
ATOM 1236 C CA . LEU A 1 168 ? -1.766 4.012 -14.577 1.00 92.75 168 LEU A CA 1
ATOM 1237 C C . LEU A 1 168 ? -2.752 3.659 -13.455 1.00 92.75 168 LEU A C 1
ATOM 1239 O O . LEU A 1 168 ? -3.957 3.753 -13.681 1.00 92.75 168 LEU A O 1
ATOM 1243 N N . THR A 1 169 ? -2.272 3.305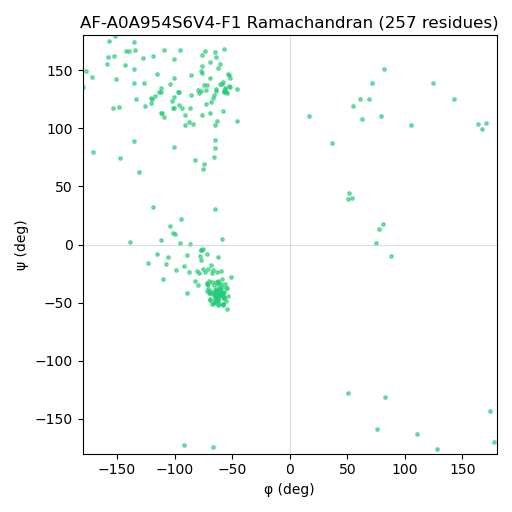 -12.257 1.00 94.19 169 THR A N 1
ATOM 1244 C CA . THR A 1 169 ? -3.146 3.052 -11.098 1.00 94.19 169 THR A CA 1
ATOM 1245 C C . THR A 1 169 ? -4.040 4.253 -10.828 1.00 94.19 169 THR A C 1
ATOM 1247 O O . THR A 1 169 ? -5.254 4.105 -10.737 1.00 94.19 169 THR A O 1
ATOM 1250 N N . GLN A 1 170 ? -3.461 5.456 -10.783 1.00 94.19 170 GLN A N 1
ATOM 1251 C CA . GLN A 1 170 ? -4.217 6.682 -10.551 1.00 94.19 170 GLN A CA 1
ATOM 1252 C C . GLN A 1 170 ? -5.313 6.893 -11.604 1.00 94.19 170 GLN A C 1
ATOM 1254 O O . GLN A 1 170 ? -6.429 7.267 -11.256 1.00 94.19 170 GLN A O 1
ATOM 1259 N N . ARG A 1 171 ? -5.022 6.631 -12.885 1.00 95.12 171 ARG A N 1
ATOM 1260 C CA . ARG A 1 171 ? -6.018 6.706 -13.963 1.00 95.12 171 ARG A CA 1
ATOM 1261 C C . ARG A 1 171 ? -7.150 5.702 -13.752 1.00 95.12 171 ARG A C 1
ATOM 1263 O O . ARG A 1 171 ? -8.306 6.095 -13.777 1.00 95.12 171 ARG A O 1
ATOM 1270 N N . ILE A 1 172 ? -6.823 4.443 -13.467 1.00 95.56 172 ILE A N 1
ATOM 1271 C CA . ILE A 1 172 ? -7.822 3.388 -13.248 1.00 95.56 172 ILE A CA 1
ATOM 1272 C C . ILE A 1 172 ? -8.727 3.714 -12.052 1.00 95.56 172 ILE A C 1
ATOM 1274 O O . ILE A 1 172 ? -9.935 3.521 -12.137 1.00 95.56 172 ILE A O 1
ATOM 1278 N N . VAL A 1 173 ? -8.165 4.227 -10.953 1.00 94.56 173 VAL A N 1
ATOM 1279 C CA . VAL A 1 173 ? -8.939 4.644 -9.771 1.00 94.56 173 VAL A CA 1
ATOM 1280 C C . VAL A 1 173 ? -9.959 5.724 -10.135 1.00 94.56 173 VAL A C 1
ATOM 1282 O O . VAL A 1 173 ? -11.115 5.632 -9.722 1.00 94.56 173 VAL A O 1
ATOM 1285 N N . ARG A 1 174 ? -9.559 6.704 -10.958 1.00 91.62 174 ARG A N 1
ATOM 1286 C CA . ARG A 1 174 ? -10.467 7.745 -11.467 1.00 91.62 174 ARG A CA 1
ATOM 1287 C C . ARG A 1 174 ? -11.550 7.159 -12.368 1.00 91.62 174 ARG A C 1
ATOM 1289 O O . ARG A 1 174 ? -12.719 7.475 -12.175 1.00 91.62 174 ARG A O 1
ATOM 1296 N N . ASP A 1 175 ? -11.173 6.295 -13.307 1.00 94.38 175 ASP A N 1
ATOM 1297 C CA . ASP A 1 175 ? -12.108 5.674 -14.253 1.00 94.38 175 ASP A CA 1
ATOM 1298 C C . ASP A 1 175 ? -13.173 4.839 -13.521 1.00 94.38 175 ASP A C 1
ATOM 1300 O O . ASP A 1 175 ? -14.349 4.866 -13.878 1.00 94.38 175 ASP A O 1
ATOM 1304 N N . LEU A 1 176 ? -12.771 4.141 -12.454 1.00 94.12 176 LEU A N 1
ATOM 1305 C CA . LEU A 1 176 ? -13.652 3.333 -11.605 1.00 94.12 176 LEU A CA 1
ATOM 1306 C C . LEU A 1 176 ? -14.328 4.131 -10.478 1.00 94.12 176 LEU A C 1
ATOM 1308 O O . LEU A 1 176 ? -15.085 3.549 -9.704 1.00 94.12 176 LEU A O 1
ATOM 1312 N N . LYS A 1 177 ? -14.074 5.444 -10.382 1.00 94.06 177 LYS A N 1
ATOM 1313 C CA . LYS A 1 177 ? -14.639 6.359 -9.373 1.00 94.06 177 LYS A CA 1
ATOM 1314 C C . LYS A 1 177 ? -14.485 5.849 -7.933 1.00 94.06 177 LYS A C 1
ATOM 1316 O O . LYS A 1 177 ? -15.390 5.997 -7.114 1.00 94.06 177 LYS A O 1
ATOM 1321 N N . ARG A 1 178 ? -13.338 5.239 -7.625 1.00 91.75 178 ARG A N 1
ATOM 1322 C CA . ARG A 1 178 ? -13.019 4.772 -6.270 1.00 91.75 178 ARG A CA 1
ATOM 1323 C C . ARG A 1 178 ? -12.404 5.907 -5.434 1.00 91.75 178 ARG A C 1
ATOM 1325 O O . ARG A 1 178 ? -11.662 6.719 -5.993 1.00 91.75 178 ARG A O 1
ATOM 1332 N N . PRO A 1 179 ? -12.661 5.957 -4.113 1.00 95.25 179 PRO A N 1
ATOM 1333 C CA . PRO A 1 179 ? -11.910 6.784 -3.174 1.00 95.25 179 PRO A CA 1
ATOM 1334 C C . PRO A 1 179 ? -10.397 6.667 -3.383 1.00 95.25 179 PRO A C 1
ATOM 1336 O O . PRO A 1 179 ? -9.855 5.565 -3.515 1.00 95.25 179 PRO A O 1
ATOM 1339 N N . LEU A 1 180 ? -9.716 7.812 -3.393 1.00 95.69 180 LEU A N 1
ATOM 1340 C CA . LEU A 1 180 ? -8.280 7.915 -3.627 1.00 95.69 180 LEU A CA 1
ATOM 1341 C C . LEU A 1 180 ? -7.641 8.840 -2.596 1.00 95.69 180 LEU A C 1
ATOM 1343 O O . LEU A 1 180 ? -8.002 10.013 -2.519 1.00 95.69 180 LEU A O 1
ATOM 1347 N N . LEU A 1 181 ? -6.623 8.342 -1.901 1.00 95.31 181 LEU A N 1
ATOM 1348 C CA . LEU A 1 181 ? -5.670 9.177 -1.177 1.00 95.31 181 LEU A CA 1
ATOM 1349 C C . LEU A 1 181 ? -4.298 9.050 -1.838 1.00 95.31 181 LEU A C 1
ATOM 1351 O O . LEU A 1 181 ? -3.832 7.945 -2.099 1.00 95.31 181 LEU A O 1
ATOM 1355 N N . LEU A 1 182 ? -3.644 10.178 -2.111 1.00 94.56 182 LEU A N 1
ATOM 1356 C CA . LEU A 1 182 ? -2.292 10.219 -2.665 1.00 94.56 182 LEU A CA 1
ATOM 1357 C C . LEU A 1 182 ? -1.384 10.973 -1.698 1.00 94.56 182 LEU A C 1
ATOM 1359 O O . LEU A 1 182 ? -1.643 12.140 -1.408 1.00 94.56 182 LEU A O 1
ATOM 1363 N N . LEU A 1 183 ? -0.318 10.322 -1.231 1.00 92.25 183 LEU A N 1
ATOM 1364 C CA . LEU A 1 183 ? 0.679 10.929 -0.349 1.00 92.25 183 LEU A CA 1
ATOM 1365 C C . LEU A 1 183 ? 2.073 10.896 -0.980 1.00 92.25 183 LEU A C 1
ATOM 1367 O O . LEU A 1 183 ? 2.590 9.833 -1.332 1.00 92.25 183 LEU A O 1
ATOM 1371 N N . ASP A 1 184 ? 2.706 12.068 -1.055 1.00 91.12 184 ASP A N 1
ATOM 1372 C CA . ASP A 1 184 ? 4.119 12.189 -1.410 1.00 91.12 184 ASP A CA 1
ATOM 1373 C C . ASP A 1 184 ? 4.992 12.066 -0.156 1.00 91.12 184 ASP A C 1
ATOM 1375 O O . ASP A 1 184 ? 5.136 12.986 0.657 1.00 91.12 184 ASP A O 1
ATOM 1379 N N . LEU A 1 185 ? 5.625 10.910 -0.028 1.00 90.00 185 LEU A N 1
ATOM 1380 C CA . LEU A 1 185 ? 6.507 10.575 1.072 1.00 90.00 185 LEU A CA 1
ATOM 1381 C C . LEU A 1 185 ? 7.892 11.230 0.929 1.00 90.00 185 LEU A C 1
ATOM 1383 O O . LEU A 1 185 ? 8.628 11.310 1.906 1.00 90.00 185 LEU A O 1
ATOM 1387 N N . LYS A 1 186 ? 8.292 11.789 -0.216 1.00 85.56 186 LYS A N 1
ATOM 1388 C CA . LYS A 1 186 ? 9.637 12.383 -0.359 1.00 85.56 186 LYS A CA 1
ATOM 1389 C C . LYS A 1 186 ? 9.891 13.501 0.652 1.00 85.56 186 LYS A C 1
ATOM 1391 O O . LYS A 1 186 ? 11.007 13.647 1.141 1.00 85.56 186 LYS A O 1
ATOM 1396 N N . ARG A 1 187 ? 8.855 14.287 0.946 1.00 75.81 187 ARG A N 1
ATOM 1397 C CA . ARG A 1 187 ? 8.930 15.498 1.780 1.00 75.81 187 ARG A CA 1
ATOM 1398 C C . ARG A 1 187 ? 8.140 15.404 3.081 1.00 75.81 187 ARG A C 1
ATOM 1400 O O . ARG A 1 187 ? 8.254 16.294 3.912 1.00 75.81 187 ARG A O 1
ATOM 1407 N N . MET A 1 188 ? 7.348 14.351 3.248 1.00 77.88 188 MET A N 1
ATOM 1408 C CA . MET A 1 188 ? 6.481 14.159 4.404 1.00 77.88 188 MET A CA 1
ATOM 1409 C C . MET A 1 188 ? 7.129 13.169 5.377 1.00 77.88 188 MET A C 1
ATOM 1411 O O . MET A 1 188 ? 7.332 12.019 4.987 1.00 77.88 188 MET A O 1
ATOM 1415 N N . PRO A 1 189 ? 7.465 13.560 6.619 1.00 81.56 189 PRO A N 1
ATOM 1416 C CA . PRO A 1 189 ? 7.800 12.611 7.676 1.00 81.56 189 PRO A CA 1
ATOM 1417 C C . PRO A 1 189 ? 6.704 11.554 7.829 1.00 81.56 189 PRO A C 1
ATOM 1419 O O . PRO A 1 189 ? 5.524 11.845 7.668 1.00 81.56 189 PRO A O 1
ATOM 1422 N N . VAL A 1 190 ? 7.076 10.316 8.163 1.00 74.81 190 VAL A N 1
ATOM 1423 C CA . VAL A 1 190 ? 6.095 9.223 8.277 1.00 74.81 190 VAL A CA 1
ATOM 1424 C C . VAL A 1 190 ? 4.990 9.547 9.289 1.00 74.81 190 VAL A C 1
ATOM 1426 O O . VAL A 1 190 ? 3.824 9.308 8.993 1.00 74.81 190 VAL A O 1
ATOM 1429 N N . ALA A 1 191 ? 5.341 10.150 10.430 1.00 77.75 191 ALA A N 1
ATOM 1430 C CA . ALA A 1 191 ? 4.382 10.554 11.461 1.00 77.75 191 ALA A CA 1
ATOM 1431 C C . ALA A 1 191 ? 3.273 11.474 10.915 1.00 77.75 191 ALA A C 1
ATOM 1433 O O . ALA A 1 191 ? 2.104 11.312 11.265 1.00 77.75 191 ALA A O 1
ATOM 1434 N N . ASP A 1 192 ? 3.625 12.372 9.994 1.00 83.25 192 ASP A N 1
ATOM 1435 C CA . ASP A 1 192 ? 2.690 13.330 9.402 1.00 83.25 192 ASP A CA 1
ATOM 1436 C C . ASP A 1 192 ? 1.761 12.671 8.372 1.00 83.25 192 ASP A C 1
ATOM 1438 O O . ASP A 1 192 ? 0.679 13.188 8.102 1.00 83.25 192 ASP A O 1
ATOM 1442 N N . GLY A 1 193 ? 2.153 11.517 7.820 1.00 87.75 193 GLY A N 1
ATOM 1443 C CA . GLY A 1 193 ? 1.349 10.745 6.870 1.00 87.75 193 GLY A CA 1
ATOM 1444 C C . GLY A 1 193 ? 0.271 9.876 7.519 1.00 87.75 193 GLY A C 1
ATOM 1445 O O . GLY A 1 193 ? -0.723 9.560 6.870 1.00 87.75 193 GLY A O 1
ATOM 1446 N N . VAL A 1 194 ? 0.416 9.522 8.799 1.00 91.38 194 VAL A N 1
ATOM 1447 C CA . VAL A 1 194 ? -0.509 8.612 9.504 1.00 91.38 194 VAL A CA 1
ATOM 1448 C C . VAL A 1 194 ? -1.903 9.221 9.623 1.00 91.38 194 VAL A C 1
ATOM 1450 O O . VAL A 1 194 ? -2.901 8.597 9.271 1.00 91.38 194 VAL A O 1
ATOM 1453 N N . GLN A 1 195 ? -1.980 10.463 10.098 1.00 88.69 195 GLN A N 1
ATOM 1454 C CA . GLN A 1 195 ? -3.251 11.136 10.358 1.00 88.69 195 GLN A CA 1
ATOM 1455 C C . GLN A 1 195 ? -4.087 11.383 9.086 1.00 88.69 195 GLN A C 1
ATOM 1457 O O . GLN A 1 195 ? -5.294 11.142 9.131 1.00 88.69 195 GLN A O 1
ATOM 1462 N N . PRO A 1 196 ? -3.505 11.802 7.944 1.00 91.38 196 PRO A N 1
ATOM 1463 C CA . PRO A 1 196 ? -4.206 11.821 6.662 1.00 91.38 196 PRO A CA 1
ATOM 1464 C C . PRO A 1 196 ? -4.825 10.474 6.275 1.00 91.38 196 PRO A C 1
ATOM 1466 O O . PRO A 1 196 ? -5.982 10.449 5.861 1.00 91.38 196 PRO A O 1
ATOM 1469 N N . VAL A 1 197 ? -4.099 9.360 6.446 1.00 94.38 197 VAL A N 1
ATOM 1470 C CA . VAL A 1 197 ? -4.627 8.020 6.131 1.00 94.38 197 VAL A CA 1
ATOM 1471 C C . VAL A 1 197 ? -5.795 7.669 7.049 1.00 94.38 197 VAL A C 1
ATOM 1473 O O . VAL A 1 197 ? -6.855 7.297 6.558 1.00 94.38 197 VAL A O 1
ATOM 1476 N N . LEU A 1 198 ? -5.645 7.850 8.365 1.00 92.38 198 LEU A N 1
ATOM 1477 C CA . LEU A 1 198 ? -6.715 7.563 9.328 1.00 92.38 198 LEU A CA 1
ATOM 1478 C C . LEU A 1 198 ? -7.971 8.401 9.062 1.00 92.38 198 LEU A C 1
ATOM 1480 O O . LEU A 1 198 ? -9.079 7.875 9.096 1.00 92.38 198 LEU A O 1
ATOM 1484 N N . ARG A 1 199 ? -7.815 9.694 8.751 1.00 90.44 199 ARG A N 1
ATOM 1485 C CA . ARG A 1 199 ? -8.950 10.563 8.405 1.00 90.44 199 ARG A CA 1
ATOM 1486 C C . ARG A 1 199 ? -9.634 10.142 7.113 1.00 90.44 199 ARG A C 1
ATOM 1488 O O . ARG A 1 199 ? -10.854 10.205 7.037 1.00 90.44 199 ARG A O 1
ATOM 1495 N N . TRP A 1 200 ? -8.867 9.728 6.112 1.00 93.44 200 TRP A N 1
ATOM 1496 C CA . TRP A 1 200 ? -9.423 9.224 4.861 1.00 93.44 200 TRP A CA 1
ATOM 1497 C C . TRP A 1 200 ? -10.206 7.920 5.074 1.00 93.44 200 TRP A C 1
ATOM 1499 O O . TRP A 1 200 ? -11.341 7.814 4.614 1.00 93.44 200 TRP A O 1
ATOM 1509 N N . LEU A 1 201 ? -9.666 6.984 5.864 1.00 93.75 201 LEU A N 1
ATOM 1510 C CA . LEU A 1 201 ? -10.376 5.766 6.275 1.00 93.75 201 LEU A CA 1
ATOM 1511 C C . LEU A 1 201 ? -11.627 6.066 7.118 1.00 93.75 201 LEU A C 1
ATOM 1513 O O . LEU A 1 201 ? -12.608 5.345 7.034 1.00 93.75 201 LEU A O 1
ATOM 1517 N N . ALA A 1 202 ? -11.623 7.144 7.903 1.00 89.81 202 ALA A N 1
ATOM 1518 C CA . ALA A 1 202 ? -12.782 7.586 8.679 1.00 89.81 202 ALA A CA 1
ATOM 1519 C C . ALA A 1 202 ? -13.842 8.324 7.838 1.00 89.81 202 ALA A C 1
ATOM 1521 O O . ALA A 1 202 ? -14.925 8.629 8.326 1.00 89.81 202 ALA A O 1
ATOM 1522 N N . ARG A 1 203 ? -13.557 8.682 6.582 1.00 88.56 203 ARG A N 1
ATOM 1523 C CA . ARG A 1 203 ? -14.522 9.358 5.691 1.00 88.56 203 ARG A CA 1
ATOM 1524 C C . ARG A 1 203 ? -15.214 8.428 4.722 1.00 88.56 203 ARG A C 1
ATOM 1526 O O . ARG A 1 203 ? -16.279 8.760 4.202 1.00 88.56 203 ARG A O 1
ATOM 1533 N N . HIS A 1 204 ? -14.596 7.291 4.461 1.00 87.56 204 HIS A N 1
ATOM 1534 C CA . HIS A 1 204 ? -15.060 6.341 3.477 1.00 87.56 204 HIS A CA 1
ATOM 1535 C C . HIS A 1 204 ? -15.188 4.970 4.136 1.00 87.56 204 HIS A C 1
ATOM 1537 O O . HIS A 1 204 ? -14.296 4.586 4.885 1.00 87.56 204 HIS A O 1
ATOM 1543 N N . PRO A 1 205 ? -16.249 4.203 3.844 1.00 89.44 205 PRO A N 1
ATOM 1544 C CA . PRO A 1 205 ? -16.405 2.843 4.351 1.00 89.44 205 PRO A CA 1
ATOM 1545 C C . PRO A 1 205 ? -15.456 1.883 3.609 1.00 89.44 205 PRO A C 1
ATOM 1547 O O . PRO A 1 205 ? -15.882 1.084 2.779 1.00 89.44 205 PRO A O 1
ATOM 1550 N N . ILE A 1 206 ? -14.151 2.024 3.849 1.00 95.12 206 ILE A N 1
ATOM 1551 C CA . ILE A 1 206 ? -13.100 1.237 3.201 1.00 95.12 206 ILE A CA 1
ATOM 1552 C C . ILE A 1 206 ? -12.836 0.002 4.055 1.00 95.12 206 ILE A C 1
ATOM 1554 O O . ILE A 1 206 ? -12.148 0.101 5.069 1.00 95.12 206 ILE A O 1
ATOM 1558 N N . HIS A 1 207 ? -13.360 -1.143 3.622 1.00 97.12 207 HIS A N 1
ATOM 1559 C CA . HIS A 1 207 ? -13.117 -2.440 4.253 1.00 97.12 207 HIS A CA 1
ATOM 1560 C C . HIS A 1 207 ? -11.875 -3.081 3.632 1.00 97.12 207 HIS A C 1
ATOM 1562 O O . HIS A 1 207 ? -10.993 -3.570 4.335 1.00 97.12 207 HIS A O 1
ATOM 1568 N N . VAL A 1 208 ? -11.738 -2.975 2.308 1.00 98.50 208 VAL A N 1
ATOM 1569 C CA . VAL A 1 208 ? -10.554 -3.427 1.571 1.00 98.50 208 VAL A CA 1
ATOM 1570 C C . VAL A 1 208 ? -9.805 -2.226 0.998 1.00 98.50 208 VAL A C 1
ATOM 1572 O O . VAL A 1 208 ? -10.284 -1.553 0.083 1.00 98.50 208 VAL A O 1
ATOM 1575 N N . MET A 1 209 ? -8.597 -1.967 1.503 1.00 98.62 209 MET A N 1
ATOM 1576 C CA . MET A 1 209 ? -7.730 -0.888 1.020 1.00 98.62 209 MET A CA 1
ATOM 1577 C C . MET A 1 209 ? -6.654 -1.430 0.082 1.00 98.62 209 MET A C 1
ATOM 1579 O O . MET A 1 209 ? -5.769 -2.177 0.497 1.00 98.62 209 MET A O 1
ATOM 1583 N N . ASN A 1 210 ? -6.666 -0.984 -1.172 1.00 98.88 210 ASN A N 1
ATOM 1584 C CA . ASN A 1 210 ? -5.553 -1.206 -2.089 1.00 98.88 210 ASN A CA 1
ATOM 1585 C C . ASN A 1 210 ? -4.425 -0.205 -1.817 1.00 98.88 210 ASN A C 1
ATOM 1587 O O . ASN A 1 210 ? -4.671 0.998 -1.733 1.00 98.88 210 ASN A O 1
ATOM 1591 N N . VAL A 1 211 ? -3.184 -0.677 -1.737 1.00 98.75 211 VAL A N 1
ATOM 1592 C CA . VAL A 1 211 ? -1.998 0.180 -1.615 1.00 98.75 211 VAL A CA 1
ATOM 1593 C C . VAL A 1 211 ? -1.110 -0.007 -2.836 1.00 98.75 211 VAL A C 1
ATOM 1595 O O . VAL A 1 211 ? -0.755 -1.133 -3.188 1.00 98.75 211 VAL A O 1
ATOM 1598 N N . ALA A 1 212 ? -0.739 1.100 -3.477 1.00 98.44 212 ALA A N 1
ATOM 1599 C CA . ALA A 1 212 ? 0.029 1.080 -4.715 1.00 98.44 212 ALA A CA 1
ATOM 1600 C C . ALA A 1 212 ? 1.055 2.214 -4.800 1.00 98.44 212 ALA A C 1
ATOM 1602 O O . ALA A 1 212 ? 0.884 3.295 -4.237 1.00 98.44 212 ALA A O 1
ATOM 1603 N N . GLY A 1 213 ? 2.111 1.994 -5.577 1.00 97.94 213 GLY A N 1
ATOM 1604 C CA . GLY A 1 213 ? 3.131 3.005 -5.825 1.00 97.94 213 GLY A CA 1
ATOM 1605 C C . GLY A 1 213 ? 4.270 2.496 -6.704 1.00 97.94 213 GLY A C 1
ATOM 1606 O O . GLY A 1 213 ? 4.146 1.435 -7.320 1.00 97.94 213 GLY A O 1
ATOM 1607 N N . PRO A 1 214 ? 5.364 3.267 -6.830 1.00 97.69 214 PRO A N 1
ATOM 1608 C CA . PRO A 1 214 ? 6.491 2.872 -7.655 1.00 97.69 214 PRO A CA 1
ATOM 1609 C C . PRO A 1 214 ? 7.238 1.674 -7.060 1.00 97.69 214 PRO A C 1
ATOM 1611 O O . PRO A 1 214 ? 7.203 1.408 -5.854 1.00 97.69 214 PRO A O 1
ATOM 1614 N N . ARG A 1 215 ? 7.946 0.981 -7.952 1.00 97.62 215 ARG A N 1
ATOM 1615 C CA . ARG A 1 215 ? 8.858 -0.117 -7.627 1.00 97.62 215 ARG A CA 1
ATOM 1616 C C . ARG A 1 215 ? 10.168 0.401 -7.046 1.00 97.62 215 ARG A C 1
ATOM 1618 O O . ARG A 1 215 ? 10.583 1.523 -7.362 1.00 97.62 215 ARG A O 1
ATOM 1625 N N . GLU A 1 216 ? 10.825 -0.426 -6.241 1.00 97.69 216 GLU A N 1
ATOM 1626 C CA . GLU A 1 216 ? 12.008 -0.028 -5.469 1.00 97.69 216 GLU A CA 1
ATOM 1627 C C . GLU A 1 216 ? 13.149 0.449 -6.376 1.00 97.69 216 GLU A C 1
ATOM 1629 O O . GLU A 1 216 ? 13.733 1.498 -6.115 1.00 97.69 216 GLU A O 1
ATOM 1634 N N . SER A 1 217 ? 13.397 -0.229 -7.505 1.00 96.69 217 SER A N 1
ATOM 1635 C CA . SER A 1 217 ? 14.447 0.177 -8.454 1.00 96.69 217 SER A CA 1
ATOM 1636 C C . SER A 1 217 ? 14.273 1.596 -9.012 1.00 96.69 217 SER A C 1
ATOM 1638 O O . SER A 1 217 ? 15.253 2.267 -9.329 1.00 96.69 217 SER A O 1
ATOM 1640 N N . THR A 1 218 ? 13.031 2.077 -9.124 1.00 95.19 218 THR A N 1
ATOM 1641 C CA . THR A 1 218 ? 12.724 3.428 -9.625 1.00 95.19 218 THR A CA 1
ATOM 1642 C C . THR A 1 218 ? 12.633 4.467 -8.520 1.00 95.19 218 THR A C 1
ATOM 1644 O O . THR A 1 218 ? 12.671 5.667 -8.790 1.00 95.19 218 THR A O 1
ATOM 1647 N N . THR A 1 219 ? 12.449 4.038 -7.274 1.00 95.88 219 THR A N 1
ATOM 1648 C CA . THR A 1 219 ? 12.279 4.939 -6.134 1.00 95.88 219 THR A CA 1
ATOM 1649 C C . THR A 1 219 ? 12.869 4.307 -4.870 1.00 95.88 219 THR A C 1
ATOM 1651 O O . THR A 1 219 ? 12.121 3.857 -4.001 1.00 95.88 219 THR A O 1
ATOM 1654 N N . PRO A 1 220 ? 14.210 4.273 -4.747 1.00 96.88 220 PRO A N 1
ATOM 1655 C CA . PRO A 1 220 ? 14.871 3.627 -3.619 1.00 96.88 220 PRO A CA 1
ATOM 1656 C C . PRO A 1 220 ? 14.456 4.223 -2.270 1.00 96.88 220 PRO A C 1
ATOM 1658 O O . PRO A 1 220 ? 14.353 5.441 -2.108 1.00 96.88 220 PRO A O 1
ATOM 1661 N N . GLY A 1 221 ? 14.235 3.353 -1.292 1.00 96.75 221 GLY A N 1
ATOM 1662 C CA . GLY A 1 221 ? 13.773 3.663 0.055 1.00 96.75 221 GLY A CA 1
ATOM 1663 C C . GLY A 1 221 ? 12.252 3.704 0.209 1.00 96.75 221 GLY A C 1
ATOM 1664 O O . GLY A 1 221 ? 11.772 3.767 1.345 1.00 96.75 221 GLY A O 1
ATOM 1665 N N . ILE A 1 222 ? 11.464 3.662 -0.875 1.00 97.31 222 ILE A N 1
ATOM 1666 C CA . ILE A 1 222 ? 10.007 3.796 -0.757 1.00 97.31 222 ILE A CA 1
ATOM 1667 C C . ILE A 1 222 ? 9.351 2.576 -0.105 1.00 97.31 222 ILE A C 1
ATOM 1669 O O . ILE A 1 222 ? 8.369 2.745 0.623 1.00 97.31 222 ILE A O 1
ATOM 1673 N N . GLN A 1 223 ? 9.908 1.373 -0.283 1.00 98.25 223 GLN A N 1
ATOM 1674 C CA . GLN A 1 223 ? 9.422 0.172 0.398 1.00 98.25 223 GLN A CA 1
ATOM 1675 C C . GLN A 1 223 ? 9.464 0.337 1.918 1.00 98.25 223 GLN A C 1
ATOM 1677 O O . GLN A 1 223 ? 8.452 0.147 2.594 1.00 98.25 223 GLN A O 1
ATOM 1682 N N . GLN A 1 224 ? 10.614 0.752 2.458 1.00 97.62 224 GLN A N 1
ATOM 1683 C CA . GLN A 1 224 ? 10.787 0.935 3.899 1.00 97.62 224 GLN A CA 1
ATOM 1684 C C . GLN A 1 224 ? 9.891 2.055 4.436 1.00 97.62 224 GLN A C 1
ATOM 1686 O O . GLN A 1 224 ? 9.282 1.917 5.495 1.00 97.62 224 GLN A O 1
ATOM 1691 N N . ARG A 1 225 ? 9.774 3.159 3.691 1.00 97.06 225 ARG A N 1
ATOM 1692 C CA . ARG A 1 225 ? 8.897 4.284 4.044 1.00 97.06 225 ARG A CA 1
ATOM 1693 C C . ARG A 1 225 ? 7.427 3.871 4.096 1.00 97.06 225 ARG A C 1
ATOM 1695 O O . ARG A 1 225 ? 6.727 4.264 5.025 1.00 97.06 225 ARG A O 1
ATOM 1702 N N . THR A 1 226 ? 6.989 3.072 3.125 1.00 98.38 226 THR A N 1
ATOM 1703 C CA . THR A 1 226 ? 5.635 2.508 3.070 1.00 98.38 226 THR A CA 1
ATOM 1704 C C . THR A 1 226 ? 5.383 1.591 4.254 1.00 98.38 226 THR A C 1
ATOM 1706 O O . THR A 1 226 ? 4.382 1.759 4.946 1.00 98.38 226 THR A O 1
ATOM 1709 N N . HIS A 1 227 ? 6.315 0.671 4.514 1.00 98.62 227 HIS A N 1
ATOM 1710 C CA . HIS A 1 227 ? 6.231 -0.249 5.639 1.00 98.62 227 HIS A CA 1
ATOM 1711 C C . HIS A 1 227 ? 6.047 0.512 6.955 1.00 98.62 227 HIS A C 1
ATOM 1713 O O . HIS A 1 227 ? 5.056 0.318 7.646 1.00 98.62 227 HIS A O 1
ATOM 1719 N N . THR A 1 228 ? 6.949 1.448 7.269 1.00 97.88 228 THR A N 1
ATOM 1720 C CA . THR A 1 228 ? 6.888 2.216 8.522 1.00 97.88 228 THR A CA 1
ATOM 1721 C C . THR A 1 228 ? 5.587 3.013 8.657 1.00 97.88 228 THR A C 1
ATOM 1723 O O . THR A 1 228 ? 5.025 3.059 9.748 1.00 97.88 228 THR A O 1
ATOM 1726 N N . LEU A 1 229 ? 5.090 3.616 7.571 1.00 97.75 229 LEU A N 1
ATOM 1727 C CA . LEU A 1 229 ? 3.816 4.340 7.588 1.00 97.75 229 LEU A CA 1
ATOM 1728 C C . LEU A 1 229 ? 2.645 3.417 7.918 1.00 97.75 229 LEU A C 1
ATOM 1730 O O . LEU A 1 229 ? 1.868 3.720 8.820 1.00 97.75 229 LEU A O 1
ATOM 1734 N N . LEU A 1 230 ? 2.520 2.301 7.202 1.00 98.44 230 LEU A N 1
ATOM 1735 C CA . LEU A 1 230 ? 1.380 1.405 7.371 1.00 98.44 230 LEU A CA 1
ATOM 1736 C C . LEU A 1 230 ? 1.429 0.633 8.687 1.00 98.44 230 LEU A C 1
ATOM 1738 O O . LEU A 1 230 ? 0.380 0.442 9.292 1.00 98.44 230 LEU A O 1
ATOM 1742 N N . THR A 1 231 ? 2.614 0.280 9.190 1.00 98.38 231 THR A N 1
ATOM 1743 C CA . THR A 1 231 ? 2.753 -0.281 10.541 1.00 98.38 231 THR A CA 1
ATOM 1744 C C . THR A 1 231 ? 2.181 0.674 11.589 1.00 98.38 231 THR A C 1
ATOM 1746 O O . THR A 1 231 ? 1.437 0.247 12.468 1.00 98.38 231 THR A O 1
ATOM 1749 N N . GLU A 1 232 ? 2.484 1.971 11.492 1.00 97.00 232 GLU A N 1
ATOM 1750 C CA . GLU A 1 232 ? 1.973 2.957 12.447 1.00 97.00 232 GLU A CA 1
ATOM 1751 C C . GLU A 1 232 ? 0.467 3.207 12.274 1.00 97.00 232 GLU A C 1
ATOM 1753 O O . GLU A 1 232 ? -0.246 3.302 13.271 1.00 97.00 232 GLU A O 1
ATOM 1758 N N . VAL A 1 233 ? -0.044 3.242 11.038 1.00 96.81 233 VAL A N 1
ATOM 1759 C CA . VAL A 1 233 ? -1.494 3.322 10.773 1.00 96.81 233 VAL A CA 1
ATOM 1760 C C . VAL A 1 233 ? -2.231 2.141 11.409 1.00 96.81 233 VAL A C 1
ATOM 1762 O O . VAL A 1 233 ? -3.175 2.356 12.167 1.00 96.81 233 VAL A O 1
ATOM 1765 N N . LEU A 1 234 ? -1.780 0.907 11.167 1.00 97.50 234 LEU A N 1
ATOM 1766 C CA . LEU A 1 234 ? -2.394 -0.302 11.726 1.00 97.50 234 LEU A CA 1
ATOM 1767 C C . LEU A 1 234 ? -2.315 -0.327 13.258 1.00 97.50 234 LEU A C 1
ATOM 1769 O O . LEU A 1 234 ? -3.286 -0.675 13.929 1.00 97.50 234 LEU A O 1
ATOM 1773 N N . ARG A 1 235 ? -1.187 0.108 13.835 1.00 96.12 235 ARG A N 1
ATOM 1774 C CA . ARG A 1 235 ? -1.034 0.232 15.292 1.00 96.12 235 ARG A CA 1
ATOM 1775 C C . ARG A 1 235 ? -2.071 1.185 15.892 1.00 96.12 235 ARG A C 1
ATOM 1777 O O . ARG A 1 235 ? -2.628 0.887 16.947 1.00 96.12 235 ARG A O 1
ATOM 1784 N N . GLN A 1 236 ? -2.323 2.319 15.241 1.00 94.19 236 GLN A N 1
ATOM 1785 C CA . GLN A 1 236 ? -3.300 3.313 15.694 1.00 94.19 236 GLN A CA 1
ATOM 1786 C C . GLN A 1 236 ? -4.739 2.809 15.559 1.00 94.19 236 GLN A C 1
ATOM 1788 O O . GLN A 1 236 ? -5.516 2.985 16.495 1.00 94.19 236 GLN A O 1
ATOM 1793 N N . LEU A 1 237 ? -5.081 2.134 14.455 1.00 93.38 237 LEU A N 1
ATOM 1794 C CA . LEU A 1 237 ? -6.397 1.506 14.279 1.00 93.38 237 LEU A CA 1
ATOM 1795 C C . LEU A 1 237 ? -6.689 0.508 15.405 1.00 93.38 237 LEU A C 1
ATOM 1797 O O . LEU A 1 237 ? -7.721 0.607 16.062 1.00 93.38 237 LEU A O 1
ATOM 1801 N N . ARG A 1 238 ? -5.719 -0.350 15.738 1.00 92.94 238 ARG A N 1
ATOM 1802 C CA . ARG A 1 238 ? -5.859 -1.324 16.829 1.00 92.94 238 ARG A CA 1
ATOM 1803 C C . ARG A 1 238 ? -6.051 -0.681 18.207 1.00 92.94 238 ARG A C 1
ATOM 1805 O O . ARG A 1 238 ? -6.727 -1.238 19.068 1.00 92.94 238 ARG A O 1
ATOM 1812 N N . ILE A 1 239 ? -5.431 0.476 18.452 1.00 90.94 239 ILE A N 1
ATOM 1813 C CA . ILE A 1 239 ? -5.639 1.237 19.695 1.00 90.94 239 ILE A CA 1
ATOM 1814 C C . ILE A 1 239 ? -7.050 1.825 19.735 1.00 90.94 239 ILE A C 1
ATOM 1816 O O . ILE A 1 239 ? -7.690 1.777 20.782 1.00 90.94 239 ILE A O 1
ATOM 1820 N N . GLN A 1 240 ? -7.535 2.357 18.610 1.00 86.62 240 GLN A N 1
ATOM 1821 C CA . GLN A 1 240 ? -8.891 2.895 18.504 1.00 86.62 240 GLN A CA 1
ATOM 1822 C C . GLN A 1 240 ? -9.944 1.802 18.719 1.00 86.62 240 GLN A C 1
ATOM 1824 O O . GLN A 1 240 ? -10.885 2.028 19.469 1.00 86.62 240 GLN A O 1
ATOM 1829 N N . GLU A 1 241 ? -9.755 0.614 18.142 1.00 85.94 241 GLU A N 1
ATOM 1830 C CA . GLU A 1 241 ? -10.618 -0.556 18.365 1.00 85.94 241 GLU A CA 1
ATOM 1831 C C . GLU A 1 241 ? -10.686 -0.943 19.847 1.00 85.94 241 GLU A C 1
ATOM 1833 O O . GLU A 1 241 ? -11.769 -0.983 20.422 1.00 85.94 241 GLU A O 1
ATOM 1838 N N . ARG A 1 242 ? -9.536 -1.113 20.515 1.00 86.31 242 ARG A N 1
ATOM 1839 C CA . ARG A 1 242 ? -9.500 -1.451 21.952 1.00 86.31 242 ARG A CA 1
ATOM 1840 C C . ARG A 1 242 ? -10.187 -0.404 22.826 1.00 86.31 242 ARG A C 1
ATOM 1842 O O . ARG A 1 242 ? -10.932 -0.754 23.734 1.00 86.31 242 ARG A O 1
ATOM 1849 N N . ALA A 1 243 ? -9.949 0.878 22.549 1.00 82.56 243 ALA A N 1
ATOM 1850 C CA . ALA A 1 243 ? -10.581 1.965 23.290 1.00 82.56 243 ALA A CA 1
ATOM 1851 C C . ALA A 1 243 ? -12.111 1.978 23.107 1.00 82.56 243 ALA A C 1
ATOM 1853 O O . ALA A 1 243 ? -12.837 2.357 24.032 1.00 82.56 243 ALA A O 1
ATOM 1854 N N . ARG A 1 244 ? -12.613 1.555 21.936 1.00 80.50 244 ARG A N 1
ATOM 1855 C CA . ARG A 1 244 ? -14.053 1.380 21.687 1.00 80.50 244 ARG A CA 1
ATOM 1856 C C . ARG A 1 244 ? -14.614 0.207 22.477 1.00 80.50 244 ARG A C 1
ATOM 1858 O O . ARG A 1 244 ? -15.633 0.394 23.134 1.00 80.50 244 ARG A O 1
ATOM 1865 N N . ASP A 1 245 ? -13.946 -0.943 22.461 1.00 79.06 245 ASP A N 1
ATOM 1866 C CA . ASP A 1 245 ? -14.392 -2.136 23.191 1.00 79.06 245 ASP A CA 1
ATOM 1867 C C . ASP A 1 245 ? -14.477 -1.867 24.701 1.00 79.06 245 ASP A C 1
ATOM 1869 O O . ASP A 1 245 ? -15.479 -2.186 25.342 1.00 79.06 245 ASP A O 1
ATOM 1873 N N . GLU A 1 246 ? -13.468 -1.190 25.261 1.00 78.12 246 GLU A N 1
ATOM 1874 C CA . GLU A 1 246 ? -13.474 -0.755 26.662 1.00 78.12 246 GLU A CA 1
ATOM 1875 C C . GLU A 1 246 ? -14.625 0.224 26.943 1.00 78.12 246 GLU A C 1
ATOM 1877 O O . GLU A 1 246 ? -15.368 0.058 27.911 1.00 78.12 246 GLU A O 1
ATOM 1882 N N . SER A 1 247 ? -14.828 1.223 26.078 1.00 75.19 247 SER A N 1
ATOM 1883 C CA . SER A 1 247 ? -15.911 2.203 26.241 1.00 75.19 247 SER A CA 1
ATOM 1884 C C . SER A 1 247 ? -17.303 1.566 26.148 1.00 75.19 247 SER A C 1
ATOM 1886 O O . SER A 1 247 ? -18.197 1.946 26.904 1.00 75.19 247 SER A O 1
ATOM 1888 N N . ALA A 1 248 ? -17.490 0.591 25.253 1.00 73.62 248 ALA A N 1
ATOM 1889 C CA . ALA A 1 248 ? -18.736 -0.152 25.102 1.00 73.62 248 ALA A CA 1
ATOM 1890 C C . ALA A 1 248 ? -19.034 -1.000 26.348 1.00 73.62 248 ALA A C 1
ATOM 1892 O O . ALA A 1 248 ? -20.153 -0.961 26.861 1.00 73.62 248 ALA A O 1
ATOM 1893 N N . TYR A 1 249 ? -18.018 -1.679 26.892 1.00 70.25 249 TYR A N 1
ATOM 1894 C CA . TYR A 1 249 ? -18.133 -2.470 28.119 1.00 70.25 249 TYR A CA 1
ATOM 1895 C C . TYR A 1 249 ? -18.616 -1.627 29.314 1.00 70.25 249 TYR A C 1
ATOM 1897 O O . TYR A 1 249 ? -19.564 -1.999 30.012 1.00 70.25 249 TYR A O 1
ATOM 1905 N N . PHE A 1 250 ? -18.038 -0.435 29.513 1.00 67.88 250 PHE A N 1
ATOM 1906 C CA . PHE A 1 250 ? -18.435 0.462 30.607 1.00 67.88 250 PHE A CA 1
ATOM 1907 C C . PHE A 1 250 ? -19.816 1.112 30.424 1.00 67.88 250 PHE A C 1
ATOM 1909 O O . PHE A 1 250 ? -20.410 1.562 31.407 1.00 67.88 250 PHE A O 1
ATOM 1916 N N . GLN A 1 251 ? -20.343 1.180 29.199 1.00 62.97 251 GLN A N 1
ATOM 1917 C CA . GLN A 1 251 ? -21.707 1.655 28.947 1.00 62.97 251 GLN A CA 1
ATOM 1918 C C . GLN A 1 251 ? -22.755 0.573 29.237 1.00 62.97 251 GLN A C 1
ATOM 1920 O O . GLN A 1 251 ? -23.825 0.893 29.754 1.00 62.97 251 GLN A O 1
ATOM 1925 N N . THR A 1 252 ? -22.447 -0.702 28.977 1.00 64.06 252 THR A N 1
ATOM 1926 C CA . THR A 1 252 ? -23.363 -1.818 29.265 1.00 64.06 252 THR A CA 1
ATOM 1927 C C . THR A 1 252 ? -23.511 -2.115 30.761 1.00 64.06 252 THR A C 1
ATOM 1929 O O . THR A 1 252 ? -24.617 -2.415 31.206 1.00 64.06 252 THR A O 1
ATOM 1932 N N . ASP A 1 253 ? -22.451 -1.933 31.557 1.00 59.16 253 ASP A N 1
ATOM 1933 C CA . ASP A 1 253 ? -22.434 -2.203 33.011 1.00 59.16 253 ASP A CA 1
ATOM 1934 C C . ASP A 1 253 ? -23.130 -1.111 33.859 1.00 59.16 253 ASP A C 1
ATOM 1936 O O . ASP A 1 253 ? -23.303 -1.233 35.068 1.00 59.16 253 ASP A O 1
ATOM 1940 N N . ARG A 1 254 ? -23.575 -0.013 33.229 1.00 56.38 254 ARG A N 1
ATOM 1941 C CA . ARG A 1 254 ? -24.371 1.046 33.879 1.00 56.38 254 ARG A CA 1
ATOM 1942 C C . ARG A 1 254 ? -25.873 0.957 33.607 1.00 56.38 254 ARG A C 1
ATOM 1944 O O . ARG A 1 254 ? -26.592 1.880 33.985 1.00 56.38 254 ARG A O 1
ATOM 1951 N N . SER A 1 255 ? -26.366 -0.119 32.988 1.00 48.19 255 SER A N 1
ATOM 1952 C CA . SER A 1 255 ? -27.814 -0.362 32.942 1.00 48.19 255 SER A CA 1
ATOM 1953 C C . SER A 1 255 ? -28.299 -0.721 34.350 1.00 48.19 255 SER A C 1
ATOM 1955 O O . SER A 1 255 ? -27.897 -1.761 34.872 1.00 48.19 255 SER A O 1
ATOM 1957 N N . PRO A 1 256 ? -29.124 0.115 35.010 1.00 51.72 256 PRO A N 1
ATOM 1958 C CA . PRO A 1 256 ? -29.595 -0.196 36.347 1.00 51.72 256 PRO A CA 1
ATOM 1959 C C . PRO A 1 256 ? -30.494 -1.430 36.275 1.00 51.72 256 PRO A C 1
ATOM 1961 O O . PRO A 1 256 ? -31.443 -1.469 35.486 1.00 51.72 256 PRO A O 1
ATOM 1964 N N . ALA A 1 257 ? -30.197 -2.420 37.121 1.00 54.81 257 ALA A N 1
ATOM 1965 C CA . ALA A 1 257 ? -31.121 -3.492 37.459 1.00 54.81 257 ALA A CA 1
ATOM 1966 C C . ALA A 1 257 ? -32.489 -2.860 37.757 1.00 54.81 257 ALA A C 1
ATOM 1968 O O . ALA A 1 257 ? -32.663 -2.132 38.737 1.00 54.81 257 ALA A O 1
ATOM 1969 N N . SER A 1 258 ? -33.422 -3.035 36.824 1.00 55.12 258 SER A N 1
ATOM 1970 C CA . SER A 1 258 ? -34.770 -2.504 36.935 1.00 55.12 258 SER A CA 1
ATOM 1971 C C . SER A 1 258 ? -35.573 -3.498 37.763 1.00 55.12 258 SER A C 1
ATOM 1973 O O . SER A 1 258 ? -35.943 -4.535 37.230 1.00 55.12 258 SER A O 1
ATOM 1975 N N . GLN A 1 259 ? -35.797 -3.117 39.025 1.00 46.88 259 GLN A N 1
ATOM 1976 C CA . GLN A 1 259 ? -36.812 -3.589 39.984 1.00 46.88 259 GLN A CA 1
ATOM 1977 C C . GLN A 1 259 ? -36.793 -5.064 40.401 1.00 46.88 259 GLN A C 1
ATOM 1979 O O . GLN A 1 259 ? -37.050 -5.956 39.567 1.00 46.88 259 GLN A O 1
#

Radius of gyration: 28.0 Å; Cα contacts (8 Å, |Δi|>4): 383; chains: 1; bounding box: 100×70×60 Å

Mean predicted aligned error: 14.6 Å

Solvent-accessible surface area (backbone atoms only — not comparable to full-atom values): 15458 Å² total; per-residue (Å²): 134,83,82,84,90,81,88,87,91,83,90,87,82,92,86,90,83,92,86,86,88,85,90,88,82,90,79,89,81,79,88,80,84,90,82,93,78,81,88,80,80,78,73,77,57,73,76,78,59,57,64,72,62,53,60,59,52,103,81,70,52,78,60,89,70,85,60,55,56,54,40,72,63,58,70,102,75,74,82,70,49,82,64,56,70,63,32,44,27,28,44,54,31,49,12,25,16,38,12,44,51,50,22,25,58,76,66,78,39,54,55,30,34,27,17,15,33,81,36,55,32,91,91,43,68,48,63,82,90,57,63,56,45,68,37,101,43,65,47,64,68,58,19,49,50,47,34,55,68,79,26,49,24,37,43,37,46,33,70,61,78,71,53,74,72,30,37,50,45,54,49,50,33,58,76,70,68,43,52,56,48,77,46,51,51,71,85,43,57,53,79,70,52,33,58,36,52,54,44,42,36,14,66,40,93,28,36,32,36,20,40,42,33,52,40,28,94,84,40,76,66,40,20,61,52,36,18,58,30,46,39,52,39,52,55,52,52,54,50,54,52,52,56,46,55,54,53,52,52,61,56,62,76,64,63,73,86,78,128